Protein AF-A0A9W8U2V9-F1 (afdb_monomer_lite)

Radius of gyration: 32.31 Å; chains: 1; bounding box: 55×78×103 Å

Secondary structure (DSSP, 8-state):
---HHHHHHHHHHHHHHHH-GGG---HHHHHHHHHHHHHTTSS-HHHHHHHHHHHHHHHHHHHHIIIIIHHHHHHHHHHHHHHHHHTT-HHHHHHHHHHHHHHHHHHHHHHHHHHHHHHHHHHHT-S-HHHHHHHHHHHHHHHHTTS----TT-----------------------------------------------SSHHHHHHHHHTT--PPPHHHHHHHHHHS------------

pLDDT: mean 72.55, std 18.83, range [33.06, 97.88]

Foldseek 3Di:
DDDPVRVVVLVVLLVVCLPDPVQQAALVVLLVLCVVLVVVVLFDPVLSVLCSVLSNVVNVVVCCLVVPVLVVQLVVLCVVLVVVVVVVDPVSVVVSVVVNVVSNVVSVVVSSVVSSVSSVVSCVPGPCSVSSSCSNVVVVVCVVVVVDCPDPPPPDDDPPPDDDDDDDDDDDDDDDDDDDDDDDDDDDDDDDDDDDDDDPPDPVVVVVVVPVPPCPPDPVVVVVVVVVPDDDPPDDDDDDD

Structure (mmCIF, N/CA/C/O backbone):
data_AF-A0A9W8U2V9-F1
#
_entry.id   AF-A0A9W8U2V9-F1
#
loop_
_atom_site.group_PDB
_atom_site.id
_atom_site.type_symbol
_atom_site.label_atom_id
_atom_site.label_alt_id
_atom_site.label_comp_id
_atom_site.label_asym_id
_atom_site.label_entity_id
_atom_site.label_seq_id
_atom_site.pdbx_PDB_ins_code
_atom_site.Cartn_x
_atom_site.Cartn_y
_atom_site.Cartn_z
_atom_site.occupancy
_atom_site.B_iso_or_equiv
_atom_site.auth_seq_id
_atom_site.auth_comp_id
_atom_site.auth_asym_id
_atom_site.auth_atom_id
_atom_site.pdbx_PDB_model_num
ATOM 1 N N . MET A 1 1 ? -23.896 9.581 3.575 1.00 77.88 1 MET A N 1
ATOM 2 C CA . MET A 1 1 ? -23.223 10.542 2.668 1.00 77.88 1 MET A CA 1
ATOM 3 C C . MET A 1 1 ? -22.242 11.362 3.488 1.00 77.88 1 MET A C 1
ATOM 5 O O . MET A 1 1 ? -22.682 12.002 4.431 1.00 77.88 1 MET A O 1
ATOM 9 N N . LEU A 1 2 ? -20.948 11.329 3.156 1.00 85.88 2 LEU A N 1
ATOM 10 C CA . LEU A 1 2 ? -19.922 12.120 3.849 1.00 85.88 2 LEU A CA 1
ATOM 11 C C . LEU A 1 2 ? -20.089 13.612 3.543 1.00 85.88 2 LEU A C 1
ATOM 13 O O . LEU A 1 2 ? -20.334 13.994 2.385 1.00 85.88 2 LEU A O 1
ATOM 17 N N . SER A 1 3 ? -19.916 14.437 4.569 1.00 91.88 3 SER A N 1
ATOM 18 C CA . SER A 1 3 ? -19.869 15.892 4.441 1.00 91.88 3 SER A CA 1
ATOM 19 C C . SER A 1 3 ? -18.628 16.335 3.636 1.00 91.88 3 SER A C 1
ATOM 21 O O . SER A 1 3 ? -17.633 15.607 3.574 1.00 91.88 3 SER A O 1
ATOM 23 N N . PRO A 1 4 ? -18.636 17.518 2.989 1.00 93.75 4 PRO A N 1
ATOM 24 C CA . PRO A 1 4 ? -17.473 18.026 2.254 1.00 93.75 4 PRO A CA 1
ATOM 25 C C . PRO A 1 4 ? -16.137 18.009 3.031 1.00 93.75 4 PRO A C 1
ATOM 27 O O . PRO A 1 4 ? -15.141 17.559 2.458 1.00 93.75 4 PRO A O 1
ATOM 30 N N . PRO A 1 5 ? -16.062 18.429 4.315 1.00 92.75 5 PRO A N 1
ATOM 31 C CA . PRO A 1 5 ? -14.798 18.384 5.054 1.00 92.75 5 PRO A CA 1
ATOM 32 C C . PRO A 1 5 ? -14.313 16.952 5.304 1.00 92.75 5 PRO A C 1
ATOM 34 O O . PRO A 1 5 ? -13.111 16.695 5.254 1.00 92.75 5 PRO A O 1
ATOM 37 N N . GLU A 1 6 ? -15.227 16.008 5.519 1.00 88.38 6 GLU A N 1
ATOM 38 C CA . GLU A 1 6 ? -14.892 14.596 5.708 1.00 88.38 6 GLU A CA 1
ATOM 39 C C . GLU A 1 6 ? -14.321 13.965 4.439 1.00 88.38 6 GLU A C 1
ATOM 41 O O . GLU A 1 6 ? -13.346 13.220 4.515 1.00 88.38 6 GLU A O 1
ATOM 46 N N . ARG A 1 7 ? -14.861 14.310 3.263 1.00 90.00 7 ARG A N 1
ATOM 47 C CA . ARG A 1 7 ? -14.296 13.853 1.983 1.00 90.00 7 ARG A CA 1
ATOM 48 C C . ARG A 1 7 ? -12.878 14.368 1.785 1.00 90.00 7 ARG A C 1
ATOM 50 O O . ARG A 1 7 ? -12.011 13.602 1.384 1.00 90.00 7 ARG A O 1
ATOM 57 N N . ASN A 1 8 ? -12.616 15.632 2.114 1.00 92.69 8 ASN A N 1
ATOM 58 C CA . ASN A 1 8 ? -11.268 16.196 2.013 1.00 92.69 8 ASN A CA 1
ATOM 59 C C . ASN A 1 8 ? -10.277 15.481 2.944 1.00 92.69 8 ASN A C 1
ATOM 61 O O . ASN A 1 8 ? -9.143 15.215 2.547 1.00 92.69 8 ASN A O 1
ATOM 65 N N . GLN A 1 9 ? -10.703 15.127 4.161 1.00 90.31 9 GLN A N 1
ATOM 66 C CA . GLN A 1 9 ? -9.882 14.319 5.068 1.00 90.31 9 GLN A CA 1
ATOM 67 C C . GLN A 1 9 ? -9.633 12.918 4.510 1.00 90.31 9 GLN A C 1
ATOM 69 O O . GLN A 1 9 ? -8.500 12.447 4.545 1.00 90.31 9 GLN A O 1
ATOM 74 N N . LEU A 1 10 ? -10.661 12.277 3.955 1.00 88.19 10 LEU A N 1
ATOM 75 C CA . LEU A 1 10 ? -10.539 10.954 3.353 1.00 88.19 10 LEU A CA 1
ATOM 76 C C . LEU A 1 10 ? -9.591 10.960 2.146 1.00 88.19 10 LEU A C 1
ATOM 78 O O . LEU A 1 10 ? -8.728 10.096 2.053 1.00 88.19 10 LEU A O 1
ATOM 82 N N . HIS A 1 11 ? -9.678 11.963 1.269 1.00 89.31 11 HIS A N 1
ATOM 83 C CA . HIS A 1 11 ? -8.746 12.118 0.151 1.00 89.31 11 HIS A CA 1
ATOM 84 C C . HIS A 1 11 ? -7.308 12.311 0.624 1.00 89.31 11 HIS A C 1
ATOM 86 O O . HIS A 1 11 ? -6.393 11.715 0.059 1.00 89.31 11 HIS A O 1
ATOM 92 N N . LYS A 1 12 ? -7.103 13.103 1.681 1.00 89.94 12 LYS A N 1
ATOM 93 C CA . LYS A 1 12 ? -5.776 13.279 2.273 1.00 89.94 12 LYS A CA 1
ATOM 94 C C . LYS A 1 12 ? -5.231 11.958 2.826 1.00 89.94 12 LYS A C 1
ATOM 96 O O . LYS A 1 12 ? -4.098 11.605 2.519 1.00 89.94 12 LYS A O 1
ATOM 101 N N . LEU A 1 13 ? -6.052 11.212 3.567 1.00 87.31 13 LEU A N 1
ATOM 102 C CA . LEU A 1 13 ? -5.687 9.902 4.114 1.00 87.31 13 LEU A CA 1
ATOM 103 C C . LEU A 1 13 ? -5.416 8.872 3.009 1.00 87.31 13 LEU A C 1
ATOM 105 O O . LEU A 1 13 ? -4.453 8.119 3.110 1.00 87.31 13 LEU A O 1
ATOM 109 N N . SER A 1 14 ? -6.220 8.860 1.942 1.00 85.31 14 SER A N 1
ATOM 110 C CA . SER A 1 14 ? -6.032 7.980 0.780 1.00 85.31 14 SER A CA 1
ATOM 111 C C . SER A 1 14 ? -4.714 8.284 0.060 1.00 85.31 14 SER A C 1
ATOM 113 O O . SER A 1 14 ? -3.935 7.372 -0.233 1.00 85.31 14 SER A O 1
ATOM 115 N N . ALA A 1 15 ? -4.403 9.569 -0.147 1.00 86.75 15 ALA A N 1
ATOM 116 C CA . ALA A 1 15 ? -3.132 9.992 -0.724 1.00 86.75 15 ALA A CA 1
ATOM 117 C C . ALA A 1 15 ? -1.951 9.567 0.162 1.00 86.75 15 ALA A C 1
ATOM 119 O O . ALA A 1 15 ? -1.038 8.903 -0.321 1.00 86.75 15 ALA A O 1
ATOM 120 N N . GLU A 1 16 ? -1.992 9.869 1.462 1.00 84.88 16 GLU A N 1
ATOM 121 C CA . GLU A 1 16 ? -0.944 9.470 2.410 1.00 84.88 16 GLU A CA 1
ATOM 122 C C . GLU A 1 16 ? -0.755 7.946 2.450 1.00 84.88 16 GLU A C 1
ATOM 124 O O . GLU A 1 16 ? 0.381 7.473 2.434 1.00 84.88 16 GLU A O 1
ATOM 129 N N . MET A 1 17 ? -1.841 7.167 2.406 1.00 79.75 17 MET A N 1
ATOM 130 C CA . MET A 1 17 ? -1.769 5.704 2.354 1.00 79.75 17 MET A CA 1
ATOM 131 C C . MET A 1 17 ? -1.154 5.169 1.063 1.00 79.75 17 MET A C 1
ATOM 133 O O . MET A 1 17 ? -0.399 4.200 1.108 1.00 79.75 17 MET A O 1
ATOM 137 N N . THR A 1 18 ? -1.443 5.796 -0.077 1.00 80.00 18 THR A N 1
ATOM 138 C CA . THR A 1 18 ? -0.913 5.375 -1.383 1.00 80.00 18 THR A CA 1
ATOM 139 C C . THR A 1 18 ? 0.609 5.522 -1.452 1.00 80.00 18 THR A C 1
ATOM 141 O O . THR A 1 18 ? 1.279 4.718 -2.101 1.00 80.00 18 THR A O 1
ATOM 144 N N . PHE A 1 19 ? 1.168 6.527 -0.771 1.00 72.56 19 PHE A N 1
ATOM 145 C CA . PHE A 1 19 ? 2.601 6.828 -0.812 1.00 72.56 19 PHE A CA 1
ATOM 146 C C . PHE A 1 19 ? 3.414 6.222 0.330 1.00 72.56 19 PHE A C 1
ATOM 148 O O . PHE A 1 19 ? 4.636 6.358 0.312 1.00 72.56 19 PHE A O 1
ATOM 155 N N . HIS A 1 20 ? 2.792 5.552 1.307 1.00 75.00 20 HIS A N 1
ATOM 156 C CA . HIS A 1 20 ? 3.531 4.979 2.433 1.00 75.00 20 HIS A CA 1
ATOM 157 C C . HIS A 1 20 ? 3.845 3.492 2.192 1.00 75.00 20 HIS A C 1
ATOM 159 O O . HIS A 1 20 ? 3.003 2.630 2.459 1.00 75.00 20 HIS A O 1
ATOM 165 N N . PRO A 1 21 ? 5.063 3.137 1.731 1.00 62.22 21 PRO A N 1
ATOM 166 C CA . PRO A 1 21 ? 5.430 1.743 1.462 1.00 62.22 21 PRO A CA 1
ATOM 167 C C . PRO A 1 21 ? 5.394 0.870 2.725 1.00 62.22 21 PRO A C 1
ATOM 169 O O . PRO A 1 21 ? 5.308 -0.349 2.633 1.00 62.22 21 PRO A O 1
ATOM 172 N N . LEU A 1 22 ? 5.416 1.481 3.916 1.00 61.22 22 LEU A N 1
ATOM 173 C CA . LEU A 1 22 ? 5.356 0.785 5.203 1.00 61.22 22 LEU A CA 1
ATOM 174 C C . LEU A 1 22 ? 3.940 0.353 5.616 1.00 61.22 22 LEU A C 1
ATOM 176 O O . LEU A 1 22 ? 3.805 -0.362 6.613 1.00 61.22 22 LEU A O 1
ATOM 180 N N . LEU A 1 23 ? 2.904 0.794 4.894 1.00 64.31 23 LEU A N 1
ATOM 181 C CA . LEU A 1 23 ? 1.511 0.385 5.118 1.00 64.31 23 LEU A CA 1
ATOM 182 C C . LEU A 1 23 ? 1.132 -0.880 4.357 1.00 64.31 23 LEU A C 1
ATOM 184 O O . LEU A 1 23 ? 0.130 -1.514 4.676 1.00 64.31 23 LEU A O 1
ATOM 188 N N . ILE A 1 24 ? 1.953 -1.267 3.387 1.00 66.69 24 ILE A N 1
ATOM 189 C CA . ILE A 1 24 ? 1.785 -2.482 2.608 1.00 66.69 24 ILE A CA 1
ATOM 190 C C . ILE A 1 24 ? 2.365 -3.635 3.434 1.00 66.69 24 ILE A C 1
ATOM 192 O O . ILE A 1 24 ? 3.530 -4.009 3.296 1.00 66.69 24 ILE A O 1
ATOM 196 N N . LYS A 1 25 ? 1.566 -4.120 4.385 1.00 76.00 25 LYS A N 1
ATOM 197 C CA . LYS A 1 25 ? 1.920 -5.239 5.259 1.00 76.00 25 LYS A CA 1
ATOM 198 C C . LYS A 1 25 ? 0.990 -6.423 5.051 1.00 76.00 25 LYS A C 1
ATOM 200 O O . LYS A 1 25 ? -0.067 -6.313 4.433 1.00 76.00 25 LYS A O 1
ATOM 205 N N . ASP A 1 26 ? 1.407 -7.569 5.556 1.00 86.81 26 ASP A N 1
ATOM 206 C CA . ASP A 1 26 ? 0.569 -8.752 5.622 1.00 86.81 26 ASP A CA 1
ATOM 207 C C . ASP A 1 26 ? -0.726 -8.490 6.409 1.00 86.81 26 ASP A C 1
ATOM 209 O O . ASP A 1 26 ? -0.852 -7.550 7.201 1.00 86.81 26 ASP A O 1
ATOM 213 N N . GLU A 1 27 ? -1.716 -9.347 6.177 1.00 92.00 27 GLU A N 1
ATOM 214 C CA . GLU A 1 27 ? -3.014 -9.261 6.842 1.00 92.00 27 GLU A CA 1
ATOM 215 C C . GLU A 1 27 ? -2.873 -9.237 8.373 1.00 92.00 27 GLU A C 1
ATOM 217 O O . GLU A 1 27 ? -3.569 -8.473 9.044 1.00 92.00 27 GLU A O 1
ATOM 222 N N . ILE A 1 28 ? -1.937 -10.014 8.925 1.00 91.69 28 ILE A N 1
ATOM 223 C CA . ILE A 1 28 ? -1.698 -10.116 10.368 1.00 91.69 28 ILE A CA 1
ATOM 224 C C . ILE A 1 28 ? -1.222 -8.774 10.933 1.00 91.69 28 ILE A C 1
ATOM 226 O O . ILE A 1 28 ? -1.750 -8.311 11.949 1.00 91.69 28 ILE A O 1
ATOM 230 N N . ALA A 1 29 ? -0.290 -8.081 10.273 1.00 90.25 29 ALA A N 1
ATOM 231 C CA . ALA A 1 29 ? 0.129 -6.769 10.749 1.00 90.25 29 ALA A CA 1
ATOM 232 C C . ALA A 1 29 ? -0.976 -5.715 10.622 1.00 90.25 29 ALA A C 1
ATOM 234 O O . ALA A 1 29 ? -1.077 -4.854 11.498 1.00 90.25 29 ALA A O 1
ATOM 235 N N . ILE A 1 30 ? -1.819 -5.769 9.583 1.00 92.31 30 ILE A N 1
ATOM 236 C CA . ILE A 1 30 ? -2.981 -4.870 9.479 1.00 92.31 30 ILE A CA 1
ATOM 237 C C . ILE A 1 30 ? -3.968 -5.144 10.619 1.00 92.31 30 ILE A C 1
ATOM 239 O O . ILE A 1 30 ? -4.405 -4.208 11.291 1.00 92.31 30 ILE A O 1
ATOM 243 N N . ARG A 1 31 ? -4.248 -6.417 10.913 1.00 94.81 31 ARG A N 1
ATOM 244 C CA . ARG A 1 31 ? -5.063 -6.836 12.063 1.00 94.81 31 ARG A CA 1
ATOM 245 C C . ARG A 1 31 ? -4.501 -6.310 13.379 1.00 94.81 31 ARG A C 1
ATOM 247 O O . ARG A 1 31 ? -5.259 -5.766 14.179 1.00 94.81 31 ARG A O 1
ATOM 254 N N . LYS A 1 32 ? -3.183 -6.394 13.584 1.00 93.19 32 LYS A N 1
ATOM 255 C CA . LYS A 1 32 ? -2.502 -5.857 14.774 1.00 93.19 32 LYS A CA 1
ATOM 256 C C . LYS A 1 32 ? -2.614 -4.330 14.872 1.00 93.19 32 LYS A C 1
ATOM 258 O O . LYS A 1 32 ? -2.809 -3.794 15.960 1.00 93.19 32 LYS A O 1
ATOM 263 N N . ILE A 1 33 ? -2.527 -3.623 13.744 1.00 91.25 33 ILE A N 1
ATOM 264 C CA . ILE A 1 33 ? -2.678 -2.159 13.684 1.00 91.25 33 ILE A CA 1
ATOM 265 C C . ILE A 1 33 ? -4.107 -1.733 14.045 1.00 91.25 33 ILE A C 1
ATOM 267 O O . ILE A 1 33 ? -4.279 -0.749 14.765 1.00 91.25 33 ILE A O 1
ATOM 271 N N . LEU A 1 34 ? -5.114 -2.468 13.568 1.00 94.56 34 LEU A N 1
ATOM 272 C CA . LEU A 1 34 ? -6.527 -2.130 13.753 1.00 94.56 34 LEU A CA 1
ATOM 273 C C . LEU A 1 34 ? -7.122 -2.646 15.074 1.00 94.56 34 LEU A C 1
ATOM 275 O O . LEU A 1 34 ? -8.117 -2.094 15.534 1.00 94.56 34 LEU A O 1
ATOM 279 N N . ALA A 1 35 ? -6.520 -3.654 15.714 1.00 95.75 35 ALA A N 1
ATOM 280 C CA . ALA A 1 35 ? -7.049 -4.266 16.937 1.00 95.75 35 ALA A CA 1
ATOM 281 C C . ALA A 1 35 ? -7.357 -3.266 18.077 1.00 95.75 35 ALA A C 1
ATOM 283 O O . ALA A 1 35 ? -8.435 -3.365 18.661 1.00 95.75 35 ALA A O 1
ATOM 284 N N . PRO A 1 36 ? -6.517 -2.251 18.375 1.00 95.31 36 PRO A N 1
ATOM 285 C CA . PRO A 1 36 ? -6.848 -1.256 19.398 1.00 95.31 36 PRO A CA 1
ATOM 286 C C . PRO A 1 36 ? -8.068 -0.403 19.035 1.00 95.31 36 PRO A C 1
ATOM 288 O O . PRO A 1 36 ? -8.840 -0.019 19.907 1.00 95.31 36 PRO A O 1
ATOM 291 N N . ALA A 1 37 ? -8.248 -0.102 17.747 1.00 95.44 37 ALA A N 1
ATOM 292 C CA . ALA A 1 37 ? -9.386 0.673 17.268 1.00 95.44 37 ALA A CA 1
ATOM 293 C C . ALA A 1 37 ? -10.687 -0.134 17.354 1.00 95.44 37 ALA A C 1
ATOM 295 O O . ALA A 1 37 ? -11.736 0.441 17.658 1.00 95.44 37 ALA A O 1
ATOM 296 N N . LEU A 1 38 ? -10.600 -1.449 17.128 1.00 96.88 38 LEU A N 1
ATOM 297 C CA . LEU A 1 38 ? -11.706 -2.377 17.332 1.00 96.88 38 LEU A CA 1
ATOM 298 C C . LEU A 1 38 ? -12.077 -2.466 18.816 1.00 96.88 38 LEU A C 1
ATOM 300 O O . LEU A 1 38 ? -13.232 -2.259 19.169 1.00 96.88 38 LEU A O 1
ATOM 304 N N . ALA A 1 39 ? -11.087 -2.666 19.692 1.00 96.69 39 ALA A N 1
ATOM 305 C CA . ALA A 1 39 ? -11.290 -2.716 21.141 1.00 96.69 39 ALA A CA 1
ATOM 306 C C . ALA A 1 39 ? -11.875 -1.407 21.707 1.00 96.69 39 ALA A C 1
ATOM 308 O O . ALA A 1 39 ? -12.661 -1.431 22.648 1.00 96.69 39 ALA A O 1
ATOM 309 N N . ALA A 1 40 ? -11.531 -0.262 21.110 1.00 96.31 40 ALA A N 1
ATOM 310 C CA . ALA A 1 40 ? -12.097 1.040 21.459 1.00 96.31 40 ALA A CA 1
ATOM 311 C C . ALA A 1 40 ? -13.523 1.272 20.914 1.00 96.31 40 ALA A C 1
ATOM 313 O O . ALA A 1 40 ? -14.090 2.337 21.150 1.00 96.31 40 ALA A O 1
ATOM 314 N N . GLY A 1 41 ? -14.084 0.338 20.136 1.00 96.56 41 GLY A N 1
ATOM 315 C CA . GLY A 1 41 ? -15.389 0.489 19.482 1.00 96.56 41 GLY A CA 1
ATOM 316 C C . GLY A 1 41 ? -15.416 1.564 18.390 1.00 96.56 41 GLY A C 1
ATOM 317 O O . GLY A 1 41 ? -16.483 2.026 17.994 1.00 96.56 41 GLY A O 1
ATOM 318 N N . SER A 1 42 ? -14.247 2.001 17.908 1.00 96.06 42 SER A N 1
ATOM 319 C CA . SER A 1 42 ? -14.142 3.060 16.893 1.00 96.06 42 SER A CA 1
ATOM 320 C C . SER A 1 42 ? -14.340 2.553 15.461 1.00 96.06 42 SER A C 1
ATOM 322 O O . SER A 1 42 ? -14.626 3.346 14.561 1.00 96.06 42 SER A O 1
ATOM 324 N N . ILE A 1 43 ? -14.205 1.241 15.250 1.00 97.19 43 ILE A N 1
ATOM 325 C CA . ILE A 1 43 ? -14.455 0.541 13.985 1.00 97.19 43 ILE A CA 1
ATOM 326 C C . ILE A 1 43 ? -15.334 -0.684 14.251 1.00 97.19 43 ILE A C 1
ATOM 328 O O . ILE A 1 43 ? -15.289 -1.244 15.344 1.00 97.19 43 ILE A O 1
ATOM 332 N N . SER A 1 44 ? -16.128 -1.090 13.261 1.00 97.62 44 SER A N 1
ATOM 333 C CA . SER A 1 44 ? -16.946 -2.304 13.349 1.00 97.62 44 SER A CA 1
ATOM 334 C C . SER A 1 44 ? -16.111 -3.567 13.085 1.00 97.62 44 SER A C 1
ATOM 336 O O . SER A 1 44 ? -15.100 -3.506 12.382 1.00 97.62 44 SER A O 1
ATOM 338 N N . ASP A 1 45 ? -16.552 -4.730 13.581 1.00 97.88 45 ASP A N 1
ATOM 339 C CA . ASP A 1 45 ? -15.926 -6.030 13.265 1.00 97.88 45 ASP A CA 1
ATOM 340 C C . ASP A 1 45 ? -15.893 -6.303 11.752 1.00 97.88 45 ASP A C 1
ATOM 342 O O . ASP A 1 45 ? -14.916 -6.835 11.216 1.00 97.88 45 ASP A O 1
ATOM 346 N N . LYS A 1 46 ? -16.952 -5.891 11.042 1.00 97.25 46 LYS A N 1
ATOM 347 C CA . LYS A 1 46 ? -17.051 -5.993 9.582 1.00 97.25 46 LYS A CA 1
ATOM 348 C C . LYS A 1 46 ? -15.968 -5.158 8.900 1.00 97.25 46 LYS A C 1
ATOM 350 O O . LYS A 1 46 ? -15.250 -5.684 8.051 1.00 97.25 46 LYS A O 1
ATOM 355 N N . ASP A 1 47 ? -15.824 -3.891 9.287 1.00 97.19 47 ASP A N 1
ATOM 356 C CA . ASP A 1 47 ? -14.803 -2.992 8.739 1.00 97.19 47 ASP A CA 1
ATOM 357 C C . ASP A 1 47 ? -13.395 -3.494 9.055 1.00 97.19 47 ASP A C 1
ATOM 359 O O . ASP A 1 47 ? -12.513 -3.448 8.197 1.00 97.19 47 ASP A O 1
ATOM 363 N N . TYR A 1 48 ? -13.188 -4.024 10.261 1.00 96.69 48 TYR A N 1
ATOM 364 C CA . TYR A 1 48 ? -11.934 -4.639 10.680 1.00 96.69 48 TYR A CA 1
ATOM 365 C C . TYR A 1 48 ? -11.550 -5.818 9.777 1.00 96.69 48 TYR A C 1
ATOM 367 O O . TYR A 1 48 ? -10.463 -5.817 9.191 1.00 96.69 48 TYR A O 1
ATOM 375 N N . ALA A 1 49 ? -12.446 -6.797 9.612 1.00 96.38 49 ALA A N 1
ATOM 376 C CA . ALA A 1 49 ? -12.197 -7.980 8.792 1.00 96.38 49 ALA A CA 1
ATOM 377 C C . ALA A 1 49 ? -12.036 -7.629 7.304 1.00 96.38 49 ALA A C 1
ATOM 379 O O . ALA A 1 49 ? -11.119 -8.124 6.644 1.00 96.38 49 ALA A O 1
ATOM 380 N N . PHE A 1 50 ? -12.888 -6.742 6.782 1.00 95.75 50 PHE A N 1
ATOM 381 C CA . PHE A 1 50 ? -12.837 -6.302 5.389 1.00 95.75 50 PHE A CA 1
ATOM 382 C C . PHE A 1 50 ? -11.539 -5.551 5.079 1.00 95.75 50 PHE A C 1
ATOM 384 O O . PHE A 1 50 ? -10.859 -5.871 4.099 1.00 95.75 50 PHE A O 1
ATOM 391 N N . THR A 1 51 ? -11.158 -4.596 5.934 1.00 94.69 51 THR A N 1
ATOM 392 C CA . THR A 1 51 ? -9.915 -3.828 5.780 1.00 94.69 51 THR A CA 1
ATOM 393 C C . THR A 1 51 ? -8.707 -4.751 5.858 1.00 94.69 51 THR A C 1
ATOM 395 O O . THR A 1 51 ? -7.848 -4.687 4.982 1.00 94.69 51 THR A O 1
ATOM 398 N N . ALA A 1 52 ? -8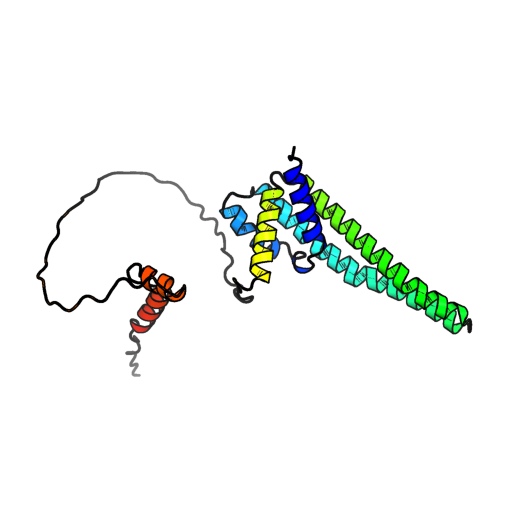.645 -5.637 6.857 1.00 94.25 52 ALA A N 1
ATOM 399 C CA . ALA A 1 52 ? -7.540 -6.576 7.026 1.00 94.25 52 ALA A CA 1
ATOM 400 C C . ALA A 1 52 ? -7.324 -7.447 5.782 1.00 94.25 52 ALA A C 1
ATOM 402 O O . ALA A 1 52 ? -6.221 -7.469 5.232 1.00 94.25 52 ALA A O 1
ATOM 403 N N . ALA A 1 53 ? -8.384 -8.094 5.293 1.00 93.06 53 ALA A N 1
ATOM 404 C CA . ALA A 1 53 ? -8.304 -8.963 4.124 1.00 93.06 53 ALA A CA 1
ATOM 405 C C . ALA A 1 53 ? -7.907 -8.187 2.856 1.00 93.06 53 ALA A C 1
ATOM 407 O O . ALA A 1 53 ? -7.071 -8.634 2.064 1.00 93.06 53 ALA A O 1
ATOM 408 N N . ARG A 1 54 ? -8.487 -6.998 2.638 1.00 92.62 54 ARG A N 1
ATOM 409 C CA . ARG A 1 54 ? -8.248 -6.230 1.410 1.00 92.62 54 ARG A CA 1
ATOM 410 C C . ARG A 1 54 ? -6.899 -5.526 1.401 1.00 92.62 54 ARG A C 1
ATOM 412 O O . ARG A 1 54 ? -6.191 -5.657 0.402 1.00 92.62 54 ARG A O 1
ATOM 419 N N . LEU A 1 55 ? -6.511 -4.843 2.477 1.00 90.06 55 LEU A N 1
ATOM 420 C CA . LEU A 1 55 ? -5.191 -4.208 2.564 1.00 90.06 55 LEU A CA 1
ATOM 421 C C . LEU A 1 55 ? -4.078 -5.253 2.620 1.00 90.06 55 LEU A C 1
ATOM 423 O O . LEU A 1 55 ? -3.073 -5.076 1.941 1.00 90.06 55 LEU A O 1
ATOM 427 N N . GLY A 1 56 ? -4.276 -6.368 3.332 1.00 87.50 56 GLY A N 1
ATOM 428 C CA . GLY A 1 56 ? -3.311 -7.470 3.351 1.00 87.50 56 GLY A CA 1
ATOM 429 C C . GLY A 1 56 ? -3.025 -8.015 1.947 1.00 87.50 56 GLY A C 1
ATOM 430 O O . GLY A 1 56 ? -1.876 -8.281 1.593 1.00 87.50 56 GLY A O 1
ATOM 431 N N . SER A 1 57 ? -4.050 -8.081 1.087 1.00 88.19 57 SER A N 1
ATOM 432 C CA . SER A 1 57 ? -3.889 -8.510 -0.310 1.00 88.19 57 SER A CA 1
ATOM 433 C C . SER A 1 57 ? -3.087 -7.533 -1.185 1.00 88.19 57 SER A C 1
ATOM 435 O O . SER A 1 57 ? -2.520 -7.945 -2.202 1.00 88.19 57 SER A O 1
ATOM 437 N N . LEU A 1 58 ? -3.002 -6.247 -0.808 1.00 86.06 58 LEU A N 1
ATOM 438 C CA . LEU A 1 58 ? -2.227 -5.250 -1.557 1.00 86.06 58 LEU A CA 1
ATOM 439 C C . LEU A 1 58 ? -0.728 -5.534 -1.497 1.00 86.06 58 LEU A C 1
ATOM 441 O O . LEU A 1 58 ? -0.013 -5.179 -2.431 1.00 86.06 58 LEU A O 1
ATOM 445 N N . THR A 1 59 ? -0.264 -6.229 -0.461 1.00 81.81 59 THR A N 1
ATOM 446 C CA . THR A 1 59 ? 1.146 -6.600 -0.293 1.00 81.81 59 THR A CA 1
ATOM 447 C C . THR A 1 59 ? 1.617 -7.554 -1.366 1.00 81.81 59 THR A C 1
ATOM 449 O O . THR A 1 59 ? 2.630 -7.294 -2.014 1.00 81.81 59 THR A O 1
ATOM 452 N N . ASN A 1 60 ? 0.812 -8.568 -1.674 1.00 80.31 60 ASN A N 1
ATOM 453 C CA . ASN A 1 60 ? 1.095 -9.462 -2.791 1.00 80.31 60 ASN A CA 1
ATOM 454 C C . ASN A 1 60 ? 1.056 -8.719 -4.131 1.00 80.31 60 ASN A C 1
ATOM 456 O O . ASN A 1 60 ? 1.888 -8.975 -4.997 1.00 80.31 60 ASN A O 1
ATOM 460 N N . PHE A 1 61 ? 0.136 -7.764 -4.305 1.00 80.50 61 PHE A N 1
ATOM 461 C CA . PHE A 1 61 ? 0.053 -6.976 -5.536 1.00 80.50 61 PHE A CA 1
ATOM 462 C C . PHE A 1 61 ? 1.270 -6.061 -5.724 1.00 80.50 61 PHE A C 1
ATOM 464 O O . PHE A 1 61 ? 1.839 -6.014 -6.815 1.00 80.50 61 PHE A O 1
ATOM 471 N N . TYR A 1 62 ? 1.684 -5.349 -4.677 1.00 79.00 62 TYR A N 1
ATOM 472 C CA . TYR A 1 62 ? 2.850 -4.471 -4.719 1.00 79.00 62 TYR A CA 1
ATOM 473 C C . TYR A 1 62 ? 4.127 -5.272 -4.959 1.00 79.00 62 TYR A C 1
ATOM 475 O O . TYR A 1 62 ? 4.890 -4.949 -5.868 1.00 79.00 62 TYR A O 1
ATOM 483 N N . TYR A 1 63 ? 4.310 -6.361 -4.206 1.00 79.25 63 TYR A N 1
ATOM 484 C CA . TYR A 1 63 ? 5.447 -7.257 -4.371 1.00 79.25 63 TYR A CA 1
ATOM 485 C C . TYR A 1 63 ? 5.508 -7.809 -5.796 1.00 79.25 63 TYR A C 1
ATOM 487 O O . TYR A 1 63 ? 6.545 -7.720 -6.448 1.00 79.25 63 TYR A O 1
ATOM 495 N N . PHE A 1 64 ? 4.381 -8.290 -6.328 1.00 75.31 64 PHE A N 1
ATOM 496 C CA . PHE A 1 64 ? 4.326 -8.831 -7.681 1.00 75.31 64 PHE A CA 1
ATOM 497 C C . PHE A 1 64 ? 4.677 -7.788 -8.752 1.00 75.31 64 PHE A C 1
ATOM 499 O O . PHE A 1 64 ? 5.494 -8.052 -9.635 1.00 75.31 64 PHE A O 1
ATOM 506 N N . ASN A 1 65 ? 4.112 -6.581 -8.673 1.00 75.75 65 ASN A N 1
ATOM 507 C CA . ASN A 1 65 ? 4.394 -5.545 -9.669 1.00 75.75 65 ASN A CA 1
ATOM 508 C C . ASN A 1 65 ? 5.839 -5.036 -9.578 1.00 75.75 65 ASN A C 1
ATOM 510 O O . ASN A 1 65 ? 6.482 -4.828 -10.607 1.00 75.75 65 ASN A O 1
ATOM 514 N N . TYR A 1 66 ? 6.372 -4.880 -8.366 1.00 74.56 66 TYR A N 1
ATOM 515 C CA . TYR A 1 66 ? 7.714 -4.339 -8.177 1.00 74.56 66 TYR A CA 1
ATOM 516 C C . TYR A 1 66 ? 8.816 -5.367 -8.465 1.00 74.56 66 TYR A C 1
ATOM 518 O O . TYR A 1 66 ? 9.813 -5.024 -9.093 1.00 74.56 66 TYR A O 1
ATOM 526 N N . HIS A 1 67 ? 8.641 -6.628 -8.056 1.00 75.19 67 HIS A N 1
ATOM 527 C CA . HIS A 1 67 ? 9.664 -7.668 -8.221 1.00 75.19 67 HIS A CA 1
ATOM 528 C C . HIS A 1 67 ? 9.547 -8.468 -9.517 1.00 75.19 67 HIS A C 1
ATOM 530 O O . HIS A 1 67 ? 10.560 -8.972 -9.995 1.00 75.19 67 HIS A O 1
ATOM 536 N N . HIS A 1 68 ? 8.355 -8.588 -10.107 1.00 75.88 68 HIS A N 1
ATOM 537 C CA . HIS A 1 68 ? 8.181 -9.371 -11.332 1.00 75.88 68 HIS A CA 1
ATOM 538 C C . HIS A 1 68 ? 7.897 -8.490 -12.546 1.00 75.88 68 HIS A C 1
ATOM 540 O O . HIS A 1 68 ? 8.608 -8.602 -13.543 1.00 75.88 68 HIS A O 1
ATOM 546 N N . ALA A 1 69 ? 6.920 -7.582 -12.477 1.00 75.56 69 ALA A N 1
ATOM 547 C CA . ALA A 1 69 ? 6.540 -6.795 -13.654 1.00 75.56 69 ALA A CA 1
ATOM 548 C C . ALA A 1 69 ? 7.607 -5.756 -14.044 1.00 75.56 69 ALA A C 1
ATOM 550 O O . ALA A 1 69 ? 8.002 -5.688 -15.208 1.00 75.56 69 ALA A O 1
ATOM 551 N N . GLY A 1 70 ? 8.126 -4.987 -13.081 1.00 75.00 70 GLY A N 1
ATOM 552 C CA . GLY A 1 70 ? 9.160 -3.975 -13.332 1.00 75.00 70 GLY A CA 1
ATOM 553 C C . GLY A 1 70 ? 10.446 -4.555 -13.945 1.00 75.00 70 GLY A C 1
ATOM 554 O O . GLY A 1 70 ? 10.869 -4.097 -15.015 1.00 75.00 70 GLY A O 1
ATOM 555 N N . PRO A 1 71 ? 11.056 -5.588 -13.332 1.00 77.81 71 PRO A N 1
ATOM 556 C CA . PRO A 1 71 ? 12.234 -6.249 -13.882 1.00 77.81 71 PRO A CA 1
ATOM 557 C C . PRO A 1 71 ? 11.971 -6.935 -15.221 1.00 77.81 71 PRO A C 1
ATOM 559 O O . PRO A 1 71 ? 12.830 -6.863 -16.093 1.00 77.81 71 PRO A O 1
ATOM 562 N N . ALA A 1 72 ? 10.792 -7.532 -15.434 1.00 79.19 72 ALA A N 1
ATOM 563 C CA . ALA A 1 72 ? 10.447 -8.132 -16.723 1.00 79.19 72 ALA A CA 1
ATOM 564 C C . ALA A 1 72 ? 10.382 -7.084 -17.845 1.00 79.19 72 ALA A C 1
ATOM 566 O O . ALA A 1 72 ? 10.985 -7.274 -18.899 1.00 79.19 72 ALA A O 1
ATOM 567 N N . ILE A 1 73 ? 9.723 -5.945 -17.611 1.00 74.88 73 ILE A N 1
ATOM 568 C CA . ILE A 1 73 ? 9.658 -4.842 -18.584 1.00 74.88 73 ILE A CA 1
ATOM 569 C C . ILE A 1 73 ? 11.059 -4.279 -18.844 1.00 74.88 73 ILE A C 1
ATOM 571 O O . ILE A 1 73 ? 11.444 -4.064 -19.993 1.00 74.88 73 ILE A O 1
ATOM 575 N N . THR A 1 74 ? 11.853 -4.103 -17.786 1.00 73.56 74 THR A N 1
ATOM 576 C CA . THR A 1 74 ? 13.248 -3.654 -17.889 1.00 73.56 74 THR A CA 1
ATOM 577 C C . THR A 1 74 ? 14.085 -4.620 -18.724 1.00 73.56 74 THR A C 1
ATOM 579 O O . THR A 1 74 ? 14.804 -4.188 -19.623 1.00 73.56 74 THR A O 1
ATOM 582 N N . ALA A 1 75 ? 13.954 -5.925 -18.482 1.00 79.25 75 ALA A N 1
ATOM 583 C CA . ALA A 1 75 ? 14.657 -6.958 -19.229 1.00 79.25 75 ALA A CA 1
ATOM 584 C C . ALA A 1 75 ? 14.267 -6.947 -20.710 1.00 79.25 75 ALA A C 1
ATOM 586 O O . ALA A 1 75 ? 15.153 -6.993 -21.555 1.00 79.25 75 ALA A O 1
ATOM 587 N N . VAL A 1 76 ? 12.979 -6.803 -21.043 1.00 81.56 76 VAL A N 1
ATOM 588 C CA . VAL A 1 76 ? 12.520 -6.699 -22.440 1.00 81.56 76 VAL A CA 1
ATOM 589 C C . VAL A 1 76 ? 13.141 -5.484 -23.133 1.00 81.56 76 VAL A C 1
ATOM 591 O O . VAL A 1 76 ? 13.692 -5.626 -24.223 1.00 81.56 76 VAL A O 1
ATOM 594 N N . VAL A 1 77 ? 13.137 -4.311 -22.490 1.00 77.06 77 VAL A N 1
ATOM 595 C CA . VAL A 1 77 ? 13.755 -3.095 -23.050 1.00 77.06 77 VAL A CA 1
ATOM 596 C C . VAL A 1 77 ? 15.265 -3.280 -23.236 1.00 77.06 77 VAL A C 1
ATOM 598 O O . VAL A 1 77 ? 15.808 -2.913 -24.280 1.00 77.06 77 VAL A O 1
ATOM 601 N N . ILE A 1 78 ? 15.958 -3.884 -22.268 1.00 77.69 78 ILE A N 1
ATOM 602 C CA . ILE A 1 78 ? 17.399 -4.161 -22.364 1.00 77.69 78 ILE A CA 1
ATOM 603 C C . ILE A 1 78 ? 17.687 -5.178 -23.475 1.00 77.69 78 ILE A C 1
ATOM 605 O O . ILE A 1 78 ? 18.594 -4.957 -24.274 1.00 77.69 78 ILE A O 1
ATOM 609 N N . CYS A 1 79 ? 16.924 -6.266 -23.583 1.00 79.56 79 CYS A N 1
ATOM 610 C CA . CYS A 1 79 ? 17.094 -7.286 -24.620 1.00 79.56 79 CYS A CA 1
ATOM 611 C C . CYS A 1 79 ? 16.842 -6.724 -26.027 1.00 79.56 79 CYS A C 1
ATOM 613 O O . CYS A 1 79 ? 17.646 -6.943 -26.934 1.00 79.56 79 CYS A O 1
ATOM 615 N N . GLU A 1 80 ? 15.781 -5.939 -26.212 1.00 77.19 80 GLU A N 1
ATOM 616 C CA . GLU A 1 80 ? 15.486 -5.279 -27.488 1.00 77.19 80 GLU A CA 1
ATOM 617 C C . GLU A 1 80 ? 16.609 -4.314 -27.891 1.00 77.19 80 GLU A C 1
ATOM 619 O O . GLU A 1 80 ? 17.143 -4.386 -29.004 1.00 77.19 80 GLU A O 1
ATOM 624 N N . THR A 1 81 ? 17.026 -3.445 -26.966 1.00 72.56 81 THR A N 1
ATOM 625 C CA . THR A 1 81 ? 18.050 -2.420 -27.222 1.00 72.56 81 THR A CA 1
ATOM 626 C C . THR A 1 81 ? 19.444 -3.013 -27.424 1.00 72.56 81 THR A C 1
ATOM 628 O O . THR A 1 81 ? 20.175 -2.561 -28.308 1.00 72.56 81 THR A O 1
ATOM 631 N N . SER A 1 82 ? 19.803 -4.060 -26.678 1.00 70.75 82 SER A N 1
ATOM 632 C CA . SER A 1 82 ? 21.074 -4.777 -26.842 1.00 70.75 82 SER A CA 1
ATOM 633 C C . SER A 1 82 ? 21.136 -5.551 -28.161 1.00 70.75 82 SER A C 1
ATOM 635 O O . SER A 1 82 ? 22.157 -5.472 -28.850 1.00 70.75 82 SER A O 1
ATOM 637 N N . SER A 1 83 ? 20.039 -6.191 -28.593 1.00 73.56 83 SER A N 1
ATOM 638 C CA . SER A 1 83 ? 19.989 -6.844 -29.912 1.00 73.56 83 SER A CA 1
ATOM 639 C C . SER A 1 83 ? 20.170 -5.836 -31.058 1.00 73.56 83 SER A C 1
ATOM 641 O O . SER A 1 83 ? 20.826 -6.128 -32.062 1.00 73.56 83 SER A O 1
ATOM 643 N N . LEU A 1 84 ? 19.652 -4.613 -30.896 1.00 66.38 84 LEU A N 1
ATOM 644 C CA . LEU A 1 84 ? 19.802 -3.533 -31.870 1.00 66.38 84 LEU A CA 1
ATOM 645 C C . LEU A 1 84 ? 21.208 -2.913 -31.849 1.00 66.38 84 LEU A C 1
ATOM 647 O O . LEU A 1 84 ? 21.728 -2.550 -32.908 1.00 66.38 84 LEU A O 1
ATOM 651 N N . ALA A 1 85 ? 21.846 -2.825 -30.679 1.00 66.38 85 ALA A N 1
ATOM 652 C CA . ALA A 1 85 ? 23.223 -2.353 -30.538 1.00 66.38 85 ALA A CA 1
ATOM 653 C C . ALA A 1 85 ? 24.224 -3.310 -31.209 1.00 66.38 85 ALA A C 1
ATOM 655 O O . ALA A 1 85 ? 25.139 -2.862 -31.904 1.00 66.38 85 ALA A O 1
ATOM 656 N N . TRP A 1 86 ? 24.001 -4.625 -31.098 1.00 74.88 86 TRP A N 1
ATOM 657 C CA . TRP A 1 86 ? 24.819 -5.646 -31.769 1.00 74.88 86 TRP A CA 1
ATOM 658 C C . TRP A 1 86 ? 24.754 -5.554 -33.300 1.00 74.88 86 TRP A C 1
ATOM 660 O O . TRP A 1 86 ? 25.712 -5.903 -33.987 1.00 74.88 86 TRP A O 1
ATOM 670 N N . ARG A 1 87 ? 23.680 -4.980 -33.860 1.00 77.69 87 ARG A N 1
ATOM 671 C CA . ARG A 1 87 ? 23.549 -4.709 -35.303 1.00 77.69 87 ARG A CA 1
ATOM 672 C C . ARG A 1 87 ? 24.307 -3.453 -35.778 1.00 77.69 87 ARG A C 1
ATOM 674 O O . ARG A 1 87 ? 24.027 -2.961 -36.869 1.00 77.69 87 ARG A O 1
ATOM 681 N N . LYS A 1 88 ? 25.261 -2.930 -34.991 1.00 76.12 88 LYS A N 1
ATOM 682 C CA . LYS A 1 88 ? 26.111 -1.759 -35.309 1.00 76.12 88 LYS A CA 1
ATOM 683 C C . LYS A 1 88 ? 25.325 -0.492 -35.686 1.00 76.12 88 LYS A C 1
ATOM 685 O O . LYS A 1 88 ? 25.775 0.303 -36.509 1.00 76.12 88 LYS A O 1
ATOM 690 N N . ARG A 1 89 ? 24.146 -0.278 -35.094 1.00 75.31 89 ARG A N 1
ATOM 691 C CA . ARG A 1 89 ? 23.361 0.954 -35.283 1.00 75.31 89 ARG A CA 1
ATOM 692 C C . ARG A 1 89 ? 23.483 1.846 -34.042 1.00 75.31 89 ARG A C 1
ATOM 694 O O . ARG A 1 89 ? 22.711 1.658 -33.104 1.00 75.31 89 ARG A O 1
ATOM 701 N N . PRO A 1 90 ? 24.399 2.834 -34.012 1.00 71.50 90 PRO A N 1
ATOM 702 C CA . PRO A 1 90 ? 24.609 3.690 -32.836 1.00 71.50 90 PRO A CA 1
ATOM 703 C C . PRO A 1 90 ? 23.356 4.486 -32.430 1.00 71.50 90 PRO A C 1
ATOM 705 O O . PRO A 1 90 ? 23.180 4.820 -31.261 1.00 71.50 90 PRO A O 1
ATOM 708 N N . SER A 1 91 ? 22.423 4.712 -33.361 1.00 76.19 91 SER A N 1
ATOM 709 C CA . SER A 1 91 ? 21.124 5.334 -33.078 1.00 76.19 91 SER A CA 1
ATOM 710 C C . SER A 1 91 ? 20.214 4.503 -32.163 1.00 76.19 91 SER A C 1
ATOM 712 O O . SER A 1 91 ? 19.331 5.064 -31.516 1.00 76.19 91 SER A O 1
ATOM 714 N N . ALA A 1 92 ? 20.415 3.185 -32.070 1.00 70.31 92 ALA A N 1
ATOM 715 C CA . ALA A 1 92 ? 19.619 2.320 -31.203 1.00 70.31 92 ALA A CA 1
ATOM 716 C C . ALA A 1 92 ? 19.968 2.481 -29.717 1.00 70.31 92 ALA A C 1
ATOM 718 O O . ALA A 1 92 ? 19.073 2.438 -28.876 1.00 70.31 92 ALA A O 1
ATOM 719 N N . PHE A 1 93 ? 21.242 2.729 -29.399 1.00 71.00 93 PHE A N 1
ATOM 720 C CA . PHE A 1 93 ? 21.687 2.960 -28.023 1.00 71.00 93 PHE A CA 1
ATOM 721 C C . PHE A 1 93 ? 21.066 4.236 -27.442 1.00 71.00 93 PHE A C 1
ATOM 723 O O . PHE A 1 93 ? 20.495 4.214 -26.354 1.00 71.00 93 PHE A O 1
ATOM 730 N N . VAL A 1 94 ? 21.087 5.327 -28.218 1.00 76.88 94 VAL A N 1
ATOM 731 C CA . VAL A 1 94 ? 20.470 6.604 -27.831 1.00 76.88 94 VAL A CA 1
ATOM 732 C C . VAL A 1 94 ? 18.970 6.422 -27.577 1.00 76.88 94 VAL A C 1
ATOM 734 O O . VAL A 1 94 ? 18.458 6.878 -26.561 1.00 76.88 94 VAL A O 1
ATOM 737 N N . ARG A 1 95 ? 18.263 5.686 -28.446 1.00 74.69 95 ARG A N 1
ATOM 738 C CA . ARG A 1 95 ? 16.835 5.383 -28.248 1.00 74.69 95 ARG A CA 1
ATOM 739 C C . ARG A 1 95 ? 16.580 4.574 -26.978 1.00 74.69 95 ARG A C 1
ATOM 741 O O . ARG A 1 95 ? 15.651 4.902 -26.250 1.00 74.69 95 ARG A O 1
ATOM 748 N N . GLY A 1 96 ? 17.400 3.563 -26.690 1.00 73.81 96 GLY A N 1
ATOM 749 C CA . GLY A 1 96 ? 17.271 2.765 -25.470 1.00 73.81 96 GLY A CA 1
ATOM 750 C C . GLY A 1 96 ? 17.417 3.595 -24.196 1.00 73.81 96 GLY A C 1
ATOM 751 O O . GLY A 1 96 ? 16.589 3.481 -23.294 1.00 73.81 96 GLY A O 1
ATOM 752 N N . PHE A 1 97 ? 18.407 4.491 -24.161 1.00 79.25 97 PHE A N 1
ATOM 753 C CA . PHE A 1 97 ? 18.656 5.365 -23.013 1.00 79.25 97 PHE A CA 1
ATOM 754 C C . PHE A 1 97 ? 17.477 6.300 -22.705 1.00 79.25 97 PHE A C 1
ATOM 756 O O . PHE A 1 97 ? 17.169 6.527 -21.540 1.00 79.25 97 PHE A O 1
ATOM 763 N N . PHE A 1 98 ? 16.783 6.809 -23.730 1.00 81.25 98 PHE A N 1
ATOM 764 C CA . PHE A 1 98 ? 15.615 7.677 -23.532 1.00 81.25 98 PHE A CA 1
ATOM 765 C C . PHE A 1 98 ? 14.307 6.910 -23.303 1.00 81.25 98 PHE A C 1
ATOM 767 O O . PHE A 1 98 ? 13.467 7.364 -22.531 1.00 81.25 98 PHE A O 1
ATOM 774 N N . LEU A 1 99 ? 14.113 5.750 -23.938 1.00 79.69 99 LEU A N 1
ATOM 775 C CA . LEU A 1 99 ? 12.869 4.984 -23.808 1.00 79.69 99 LEU A CA 1
ATOM 776 C C . LEU A 1 99 ? 12.770 4.245 -22.471 1.00 79.69 99 LEU A C 1
ATOM 778 O O . LEU A 1 99 ? 11.669 4.106 -21.943 1.00 79.69 99 LEU A O 1
ATOM 782 N N . PHE A 1 100 ? 13.898 3.818 -21.898 1.00 79.25 100 PHE A N 1
ATOM 783 C CA . PHE A 1 100 ? 13.922 3.144 -20.601 1.00 79.25 100 PHE A CA 1
ATOM 784 C C . PHE A 1 100 ? 13.279 3.961 -19.460 1.00 79.25 100 PHE A C 1
ATOM 786 O O . PHE A 1 100 ? 12.315 3.469 -18.870 1.00 79.25 100 PHE A O 1
ATOM 793 N N . PRO A 1 101 ? 13.725 5.197 -19.144 1.00 82.75 101 PRO A N 1
ATOM 794 C CA . PRO A 1 101 ? 13.142 5.969 -18.048 1.00 82.75 101 PRO A CA 1
ATOM 795 C C . PRO A 1 101 ? 11.667 6.300 -18.297 1.00 82.75 101 PRO A C 1
ATOM 797 O O . PRO A 1 101 ? 10.889 6.329 -17.348 1.00 82.75 101 PRO A O 1
ATOM 800 N N . ILE A 1 102 ? 11.259 6.483 -19.558 1.00 84.75 102 ILE A N 1
ATOM 801 C CA . ILE A 1 102 ? 9.855 6.721 -19.922 1.00 84.75 102 ILE A CA 1
ATOM 802 C C . ILE A 1 102 ? 9.006 5.479 -19.629 1.00 84.75 102 ILE A C 1
ATOM 804 O O . ILE A 1 102 ? 7.966 5.589 -18.981 1.00 84.75 102 ILE A O 1
ATOM 808 N N . ALA A 1 103 ? 9.447 4.295 -20.062 1.00 80.31 103 ALA A N 1
ATOM 809 C CA . ALA A 1 103 ? 8.735 3.042 -19.821 1.00 80.31 103 ALA A CA 1
ATOM 810 C C . ALA A 1 103 ? 8.667 2.704 -18.323 1.00 80.31 103 ALA A C 1
ATOM 812 O O . ALA A 1 103 ? 7.615 2.302 -17.818 1.00 80.31 103 ALA A O 1
ATOM 813 N N . PHE A 1 104 ? 9.768 2.922 -17.599 1.00 81.69 104 PHE A N 1
ATOM 814 C CA . PHE A 1 104 ? 9.817 2.751 -16.152 1.00 81.69 104 PHE A CA 1
ATOM 815 C C . PHE A 1 104 ? 8.841 3.700 -15.443 1.00 81.69 104 PHE A C 1
ATOM 817 O O . PHE A 1 104 ? 8.009 3.245 -14.658 1.00 81.69 104 PHE A O 1
ATOM 824 N N . ALA A 1 105 ? 8.875 4.998 -15.767 1.00 85.19 105 ALA A N 1
ATOM 825 C CA . ALA A 1 105 ? 7.970 5.988 -15.187 1.00 85.19 105 ALA A CA 1
ATOM 826 C C . ALA A 1 105 ? 6.498 5.673 -15.496 1.00 85.19 105 ALA A C 1
ATOM 828 O O . ALA A 1 105 ? 5.661 5.725 -14.597 1.00 85.19 105 ALA A O 1
ATOM 829 N N . ALA A 1 106 ? 6.177 5.281 -16.733 1.00 85.06 106 ALA A N 1
ATOM 830 C CA . ALA A 1 106 ? 4.823 4.889 -17.117 1.00 85.06 106 ALA A CA 1
ATOM 831 C C . ALA A 1 106 ? 4.326 3.671 -16.320 1.00 85.06 106 ALA A C 1
ATOM 833 O O . ALA A 1 106 ? 3.194 3.666 -15.839 1.00 85.06 106 ALA A O 1
ATOM 834 N N . THR A 1 107 ? 5.183 2.667 -16.119 1.00 82.06 107 THR A N 1
ATOM 835 C CA . THR A 1 107 ? 4.853 1.466 -15.331 1.00 82.06 107 THR A CA 1
ATOM 836 C C . THR A 1 107 ? 4.658 1.800 -13.852 1.00 82.06 107 THR A C 1
ATOM 838 O O . THR A 1 107 ? 3.706 1.329 -13.225 1.00 82.06 107 THR A O 1
ATOM 841 N N . ALA A 1 108 ? 5.524 2.648 -13.290 1.00 82.56 108 ALA A N 1
ATOM 842 C CA . ALA A 1 108 ? 5.406 3.112 -11.913 1.00 82.56 108 ALA A CA 1
ATOM 843 C C . ALA A 1 108 ? 4.094 3.885 -11.698 1.00 82.56 108 ALA A C 1
ATOM 845 O O . ALA A 1 108 ? 3.348 3.573 -10.771 1.00 82.56 108 ALA A O 1
ATOM 846 N N . LEU A 1 109 ? 3.761 4.819 -12.596 1.00 85.94 109 LEU A N 1
ATOM 847 C CA . LEU A 1 109 ? 2.508 5.579 -12.549 1.00 85.94 109 LEU A CA 1
ATOM 848 C C . LEU A 1 109 ? 1.277 4.683 -12.720 1.00 85.94 109 LEU A C 1
ATOM 850 O O . LEU A 1 109 ? 0.294 4.852 -12.000 1.00 85.94 109 LEU A O 1
ATOM 854 N N . ALA A 1 110 ? 1.324 3.700 -13.623 1.00 84.69 110 ALA A N 1
ATOM 855 C CA . ALA A 1 110 ? 0.240 2.734 -13.797 1.00 84.69 110 ALA A CA 1
ATOM 856 C C . ALA A 1 110 ? 0.024 1.892 -12.530 1.00 84.69 110 ALA A C 1
ATOM 858 O O . ALA A 1 110 ? -1.114 1.694 -12.102 1.00 84.69 110 ALA A O 1
ATOM 859 N N . THR A 1 111 ? 1.113 1.459 -11.889 1.00 82.75 111 THR A N 1
ATOM 860 C CA . THR A 1 111 ? 1.065 0.703 -10.630 1.00 82.75 111 THR A CA 1
ATOM 861 C C . THR A 1 111 ? 0.481 1.557 -9.506 1.00 82.75 111 THR A C 1
ATOM 863 O O . THR A 1 111 ? -0.432 1.111 -8.814 1.00 82.75 111 THR A O 1
ATOM 866 N N . GLN A 1 112 ? 0.933 2.806 -9.362 1.00 83.31 112 GLN A N 1
ATOM 867 C CA . GLN A 1 112 ? 0.386 3.738 -8.372 1.00 83.31 112 GLN A CA 1
ATOM 868 C C . GLN A 1 112 ? -1.097 4.031 -8.614 1.00 83.31 112 GLN A C 1
ATOM 870 O O . GLN A 1 112 ? -1.884 4.005 -7.673 1.00 83.31 112 GLN A O 1
ATOM 875 N N . SER A 1 113 ? -1.510 4.227 -9.869 1.00 87.19 113 SER A N 1
ATOM 876 C CA . SER A 1 113 ? -2.921 4.420 -10.219 1.00 87.19 113 SER A CA 1
ATOM 877 C C . SER A 1 113 ? -3.773 3.191 -9.882 1.00 87.19 113 SER A C 1
ATOM 879 O O . SER A 1 113 ? -4.880 3.329 -9.357 1.00 87.19 113 SER A O 1
ATOM 881 N N . ALA A 1 114 ? -3.262 1.983 -10.133 1.00 87.06 114 ALA A N 1
ATOM 882 C CA . ALA A 1 114 ? -3.948 0.744 -9.779 1.00 87.06 114 ALA A CA 1
ATOM 883 C C . ALA A 1 114 ? -4.086 0.571 -8.257 1.00 87.06 114 ALA A C 1
ATOM 885 O O . ALA A 1 114 ? -5.134 0.123 -7.790 1.00 87.06 114 ALA A O 1
ATOM 886 N N . ILE A 1 115 ? -3.060 0.947 -7.488 1.00 85.25 115 ILE A N 1
ATOM 887 C CA . ILE A 1 115 ? -3.098 0.936 -6.019 1.00 85.25 115 ILE A CA 1
ATOM 888 C C . ILE A 1 115 ? -4.122 1.948 -5.507 1.00 85.25 115 ILE A C 1
ATOM 890 O O . ILE A 1 115 ? -4.983 1.567 -4.719 1.00 85.25 115 ILE A O 1
ATOM 894 N N . ALA A 1 116 ? -4.090 3.187 -6.005 1.00 87.62 116 ALA A N 1
ATOM 895 C CA . ALA A 1 116 ? -5.032 4.235 -5.616 1.00 87.62 116 ALA A CA 1
ATOM 896 C C . ALA A 1 116 ? -6.487 3.786 -5.826 1.00 87.62 116 ALA A C 1
ATOM 898 O O . ALA A 1 116 ? -7.280 3.815 -4.893 1.00 87.62 116 ALA A O 1
ATOM 899 N N . ARG A 1 117 ? -6.812 3.226 -7.001 1.00 89.06 117 ARG A N 1
ATOM 900 C CA . ARG A 1 117 ? -8.160 2.696 -7.281 1.00 89.06 117 ARG A CA 1
ATOM 901 C C . ARG A 1 117 ? -8.578 1.572 -6.340 1.00 89.06 117 ARG A C 1
ATOM 903 O O . ARG A 1 117 ? -9.746 1.472 -5.982 1.00 89.06 117 ARG A O 1
ATOM 910 N N . ARG A 1 118 ? -7.648 0.691 -5.962 1.00 89.06 118 ARG A N 1
ATOM 911 C CA . ARG A 1 118 ? -7.947 -0.381 -5.004 1.00 89.06 118 ARG A CA 1
ATOM 912 C C . ARG A 1 118 ? -8.178 0.169 -3.604 1.00 89.06 118 ARG A C 1
ATOM 914 O O . ARG A 1 118 ? -9.053 -0.337 -2.916 1.00 89.06 118 ARG A O 1
ATOM 921 N N . ILE A 1 119 ? -7.411 1.174 -3.194 1.00 89.88 119 ILE A N 1
ATOM 922 C CA . ILE A 1 119 ? -7.596 1.860 -1.914 1.00 89.88 119 ILE A CA 1
ATOM 923 C C . ILE A 1 119 ? -8.956 2.565 -1.895 1.00 89.88 119 ILE A C 1
ATOM 925 O O . ILE A 1 119 ? -9.714 2.367 -0.951 1.00 89.88 119 ILE A O 1
ATOM 929 N N . ASP A 1 120 ? -9.312 3.288 -2.957 1.00 90.50 120 ASP A N 1
ATOM 930 C CA . ASP A 1 120 ? -10.623 3.934 -3.094 1.00 90.50 120 ASP A CA 1
ATOM 931 C C . ASP A 1 120 ? -11.764 2.910 -3.009 1.00 90.50 120 ASP A C 1
ATOM 933 O O . ASP A 1 120 ? -12.699 3.093 -2.234 1.00 90.50 120 ASP A O 1
ATOM 937 N N . TYR A 1 121 ? -11.632 1.769 -3.693 1.00 91.38 121 TYR A N 1
ATOM 938 C CA . TYR A 1 121 ? -12.593 0.667 -3.587 1.00 91.38 121 TYR A CA 1
ATOM 939 C C . TYR A 1 121 ? -12.717 0.114 -2.159 1.00 91.38 121 TYR A C 1
ATOM 941 O O . TYR A 1 121 ? -13.806 -0.262 -1.726 1.00 91.38 121 TYR A O 1
ATOM 949 N N . VAL A 1 122 ? -11.614 0.050 -1.405 1.00 92.69 122 VAL A N 1
ATOM 950 C CA . VAL A 1 122 ? -11.678 -0.350 0.005 1.00 92.69 122 VAL A CA 1
ATOM 951 C C . VAL A 1 122 ? -12.453 0.681 0.814 1.00 92.69 122 VAL A C 1
ATOM 953 O O . VAL A 1 122 ? -13.326 0.293 1.581 1.00 92.69 122 VAL A O 1
ATOM 956 N N . TRP A 1 123 ? -12.187 1.974 0.626 1.00 93.25 123 TRP A N 1
ATOM 957 C CA . TRP A 1 123 ? -12.897 3.030 1.347 1.00 93.25 123 TRP A CA 1
ATOM 958 C C . TRP A 1 123 ? -14.394 3.056 1.057 1.00 93.25 123 TRP A C 1
ATOM 960 O O . TRP A 1 123 ? -15.180 3.280 1.974 1.00 93.25 123 TRP A O 1
ATOM 970 N N . GLU A 1 124 ? -14.790 2.804 -0.189 1.00 93.25 124 GLU A N 1
ATOM 971 C CA . GLU A 1 124 ? -16.197 2.722 -0.592 1.00 93.25 124 GLU A CA 1
ATOM 972 C C . GLU A 1 124 ? -16.931 1.529 0.038 1.00 93.25 124 GLU A C 1
ATOM 974 O O . GLU A 1 124 ? -18.142 1.594 0.239 1.00 93.25 124 GLU A O 1
ATOM 979 N N . GLY A 1 125 ? -16.213 0.449 0.364 1.00 93.56 125 GLY A N 1
ATOM 980 C CA . GLY A 1 125 ? -16.779 -0.755 0.976 1.00 93.56 125 GLY A CA 1
ATOM 981 C C . GLY A 1 125 ? -16.927 -0.709 2.500 1.00 93.56 125 GLY A C 1
ATOM 982 O O . GLY A 1 125 ? -17.496 -1.643 3.068 1.00 93.56 125 GLY A O 1
ATOM 983 N N . LEU A 1 126 ? -16.406 0.330 3.159 1.00 95.69 126 LEU A N 1
ATOM 984 C CA . LEU A 1 126 ? -16.401 0.458 4.618 1.00 95.69 126 LEU A CA 1
ATOM 985 C C . LEU A 1 126 ? -17.622 1.227 5.127 1.00 95.69 126 LEU A C 1
ATOM 987 O O . LEU A 1 126 ? -18.000 2.257 4.569 1.00 95.69 126 LEU A O 1
ATOM 991 N N . ASP A 1 127 ? -18.184 0.770 6.245 1.00 96.44 127 ASP A N 1
ATOM 992 C CA . ASP A 1 127 ? -19.284 1.462 6.920 1.00 96.44 127 ASP A CA 1
ATOM 993 C C . ASP A 1 127 ? -18.757 2.709 7.662 1.00 96.44 127 ASP A C 1
ATOM 995 O O . ASP A 1 127 ? -19.404 3.760 7.661 1.00 96.44 127 ASP A O 1
ATOM 999 N N . ASN A 1 128 ? -17.546 2.634 8.240 1.00 95.50 128 ASN A N 1
ATOM 1000 C CA . ASN A 1 128 ? -16.845 3.766 8.860 1.00 95.50 128 ASN A CA 1
ATOM 1001 C C . ASN A 1 128 ? -15.404 3.955 8.328 1.00 95.50 128 ASN A C 1
ATOM 1003 O O . ASN A 1 128 ? -14.423 3.656 9.026 1.00 95.50 128 ASN A O 1
ATOM 1007 N N . PRO A 1 129 ? -15.228 4.522 7.119 1.00 94.56 129 PRO A N 1
ATOM 1008 C CA . PRO A 1 129 ? -13.903 4.688 6.525 1.00 94.56 129 PRO A CA 1
ATOM 1009 C C . PRO A 1 129 ? -13.016 5.678 7.304 1.00 94.56 129 PRO A C 1
ATOM 1011 O O . PRO A 1 129 ? -11.802 5.502 7.400 1.00 94.56 129 PRO A O 1
ATOM 1014 N N . LEU A 1 130 ? -13.602 6.700 7.937 1.00 94.19 130 LEU A N 1
ATOM 1015 C CA . LEU A 1 130 ? -12.848 7.674 8.737 1.00 94.19 130 LEU A CA 1
ATOM 1016 C C . LEU A 1 130 ? -12.259 7.057 10.010 1.00 94.19 130 LEU A C 1
ATOM 1018 O O . LEU A 1 130 ? -11.140 7.408 10.387 1.00 94.19 130 LEU A O 1
ATOM 1022 N N . GLY A 1 131 ? -12.992 6.156 10.673 1.00 94.19 131 GLY A N 1
ATOM 1023 C CA . GLY A 1 131 ? -12.505 5.440 11.855 1.00 94.19 131 GLY A CA 1
ATOM 1024 C C . GLY A 1 131 ? -11.274 4.599 11.529 1.00 94.19 131 GLY A C 1
ATOM 1025 O O . GLY A 1 131 ? -10.234 4.733 12.178 1.00 94.19 131 GLY A O 1
ATOM 1026 N N . VAL A 1 132 ? -11.358 3.820 10.448 1.00 94.75 132 VAL A N 1
ATOM 1027 C CA 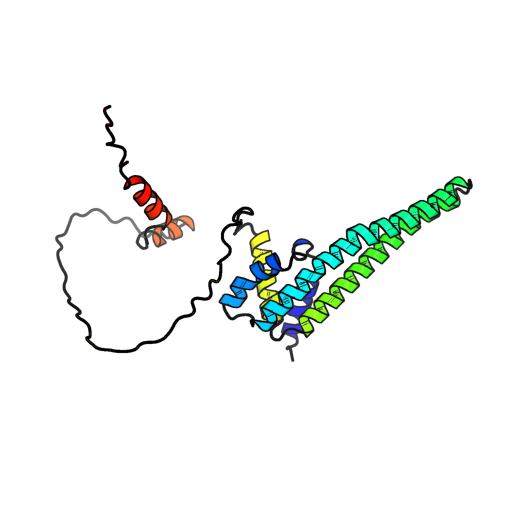. VAL A 1 132 ? -10.248 2.997 9.950 1.00 94.75 132 VAL A CA 1
ATOM 1028 C C . VAL A 1 132 ? -9.046 3.865 9.558 1.00 94.75 132 VAL A C 1
ATOM 1030 O O . VAL A 1 132 ? -7.927 3.608 10.003 1.00 94.75 132 VAL A O 1
ATOM 1033 N N . GLY A 1 133 ? -9.258 4.943 8.797 1.00 92.88 133 GLY A N 1
ATOM 1034 C CA . GLY A 1 133 ? -8.176 5.843 8.384 1.00 92.88 133 GLY A CA 1
ATOM 1035 C C . GLY A 1 133 ? -7.462 6.521 9.556 1.00 92.88 133 GLY A C 1
ATOM 1036 O O . GLY A 1 133 ? -6.232 6.572 9.586 1.00 92.88 133 GLY A O 1
ATOM 1037 N N . LYS A 1 134 ? -8.205 6.970 10.575 1.00 93.31 134 LYS A N 1
ATOM 1038 C CA . LYS A 1 134 ? -7.622 7.532 11.806 1.00 93.31 134 LYS A CA 1
ATOM 1039 C C . LYS A 1 134 ? -6.824 6.492 12.591 1.00 93.31 134 LYS A C 1
ATOM 1041 O O . LYS A 1 134 ? -5.742 6.812 13.086 1.00 93.31 134 LYS A O 1
ATOM 1046 N N . ALA A 1 135 ? -7.318 5.257 12.688 1.00 93.00 135 ALA A N 1
ATOM 1047 C CA . ALA A 1 135 ? -6.613 4.168 13.359 1.00 93.00 135 ALA A CA 1
ATOM 1048 C C . ALA A 1 135 ? -5.259 3.887 12.691 1.00 93.00 135 ALA A C 1
ATOM 1050 O O . ALA A 1 135 ? -4.219 3.891 13.353 1.00 93.00 135 ALA A O 1
ATOM 1051 N N . ILE A 1 136 ? -5.254 3.756 11.364 1.00 92.19 136 ILE A N 1
ATOM 1052 C CA . ILE A 1 136 ? -4.035 3.538 10.579 1.00 92.19 136 ILE A CA 1
ATOM 1053 C C . ILE A 1 136 ? -3.066 4.717 10.741 1.00 92.19 136 ILE A C 1
ATOM 1055 O O . ILE A 1 136 ? -1.896 4.521 11.079 1.00 92.19 136 ILE A O 1
ATOM 1059 N N . HIS A 1 137 ? -3.550 5.948 10.570 1.00 90.75 137 HIS A N 1
ATOM 1060 C CA . HIS A 1 137 ? -2.711 7.143 10.634 1.00 90.75 137 HIS A CA 1
ATOM 1061 C C . HIS A 1 137 ? -2.135 7.387 12.038 1.00 90.75 137 HIS A C 1
ATOM 1063 O O . HIS A 1 137 ? -0.983 7.798 12.178 1.00 90.75 137 HIS A O 1
ATOM 1069 N N . SER A 1 138 ? -2.904 7.142 13.103 1.00 89.94 138 SER A N 1
ATOM 1070 C CA . SER A 1 138 ? -2.408 7.289 14.480 1.00 89.94 138 SER A CA 1
ATOM 1071 C C . SER A 1 138 ? -1.251 6.331 14.768 1.00 89.94 138 SER A C 1
ATOM 1073 O O . SER A 1 138 ? -0.231 6.745 15.317 1.00 89.94 138 SER A O 1
ATOM 1075 N N . ARG A 1 139 ? -1.343 5.076 14.311 1.00 86.62 139 ARG A N 1
ATOM 1076 C CA . ARG A 1 139 ? -0.250 4.104 14.436 1.00 86.62 139 ARG A CA 1
ATOM 1077 C C . ARG A 1 139 ? 0.965 4.472 13.593 1.00 86.62 139 ARG A C 1
ATOM 1079 O O . ARG A 1 139 ? 2.087 4.329 14.075 1.00 86.62 139 ARG A O 1
ATOM 1086 N N . LEU A 1 140 ? 0.757 4.972 12.378 1.00 86.12 140 LEU A N 1
ATOM 1087 C CA . LEU A 1 140 ? 1.846 5.407 11.507 1.00 86.12 140 LEU A CA 1
ATOM 1088 C C . LEU A 1 140 ? 2.626 6.571 12.130 1.00 86.12 140 LEU A C 1
ATOM 1090 O O . LEU A 1 140 ? 3.846 6.502 12.261 1.00 86.12 140 LEU A O 1
ATOM 1094 N N . ARG A 1 141 ? 1.900 7.572 12.638 1.00 88.38 141 ARG A N 1
ATOM 1095 C CA . ARG A 1 141 ? 2.474 8.714 13.353 1.00 88.38 141 ARG A CA 1
ATOM 1096 C C . ARG A 1 141 ? 3.230 8.285 14.610 1.00 88.38 141 ARG A C 1
ATOM 1098 O O . ARG A 1 141 ? 4.329 8.772 14.851 1.00 88.38 141 ARG A O 1
ATOM 1105 N N . ASN A 1 142 ? 2.680 7.353 15.390 1.00 86.94 142 ASN A N 1
ATOM 1106 C CA . ASN A 1 142 ? 3.347 6.841 16.592 1.00 86.94 142 ASN A CA 1
ATOM 1107 C C . ASN A 1 142 ? 4.664 6.122 16.258 1.00 86.94 142 ASN A C 1
ATOM 1109 O O . ASN A 1 142 ? 5.629 6.233 17.015 1.00 86.94 142 ASN A O 1
ATOM 1113 N N . LYS A 1 143 ? 4.720 5.419 15.117 1.00 83.00 143 LYS A N 1
ATOM 1114 C CA . LYS A 1 143 ? 5.941 4.763 14.633 1.00 83.00 143 LYS A CA 1
ATOM 1115 C C . LYS A 1 143 ? 6.997 5.781 14.195 1.00 83.00 143 LYS A C 1
ATOM 1117 O O . LYS A 1 143 ? 8.161 5.620 14.540 1.00 83.00 143 LYS A O 1
ATOM 1122 N N . GLU A 1 144 ? 6.599 6.828 13.474 1.00 84.00 144 GLU A N 1
ATOM 1123 C CA . GLU A 1 144 ? 7.507 7.902 13.038 1.00 84.00 144 GLU A CA 1
ATOM 1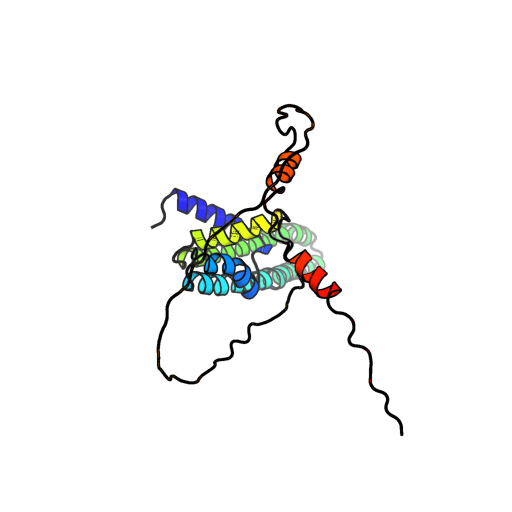124 C C . GLU A 1 144 ? 8.068 8.712 14.211 1.00 84.00 144 GLU A C 1
ATOM 1126 O O . GLU A 1 144 ? 9.220 9.133 14.181 1.00 84.00 144 GLU A O 1
ATOM 1131 N N . GLN A 1 145 ? 7.279 8.899 15.271 1.00 85.31 145 GLN A N 1
ATOM 1132 C CA . GLN A 1 145 ? 7.706 9.644 16.455 1.00 85.31 145 GLN A CA 1
ATOM 1133 C C . GLN A 1 145 ? 8.607 8.833 17.401 1.00 85.31 145 GLN A C 1
ATOM 1135 O O . GLN A 1 145 ? 9.111 9.391 18.371 1.00 85.31 145 GLN A O 1
ATOM 1140 N N . GLY A 1 146 ? 8.813 7.532 17.158 1.00 77.62 146 GLY A N 1
ATOM 1141 C CA . GLY A 1 146 ? 9.661 6.679 18.001 1.00 77.62 146 GLY A CA 1
ATOM 1142 C C . GLY A 1 146 ? 9.148 6.485 19.435 1.00 77.62 146 GLY A C 1
ATOM 1143 O O . GLY A 1 146 ? 9.854 5.923 20.265 1.00 77.62 146 GLY A O 1
ATOM 1144 N N . VAL A 1 147 ? 7.919 6.922 19.737 1.00 67.75 147 VAL A N 1
ATOM 1145 C CA . VAL A 1 147 ? 7.335 6.910 21.095 1.00 67.75 147 VAL A CA 1
ATOM 1146 C C . VAL A 1 147 ? 6.878 5.506 21.518 1.00 67.75 147 VAL A C 1
ATOM 1148 O O . VAL A 1 147 ? 6.590 5.262 22.683 1.00 67.75 147 VAL A O 1
ATOM 1151 N N . GLY A 1 148 ? 6.869 4.540 20.602 1.00 58.53 148 GLY A N 1
ATOM 1152 C CA . GLY A 1 148 ? 6.552 3.151 20.910 1.00 58.53 148 GLY A CA 1
ATOM 1153 C C . GLY A 1 148 ? 7.355 2.213 20.033 1.00 58.53 148 GLY A C 1
ATOM 1154 O O . GLY A 1 148 ? 6.856 1.738 19.015 1.00 58.53 148 GLY A O 1
ATOM 1155 N N . SER A 1 149 ? 8.601 1.948 20.425 1.00 49.28 149 SER A N 1
ATOM 1156 C CA . SER A 1 149 ? 9.322 0.774 19.941 1.00 49.28 149 SER A CA 1
ATOM 1157 C C . SER A 1 149 ? 8.663 -0.459 20.568 1.00 49.28 149 SER A C 1
ATOM 1159 O O . SER A 1 149 ? 9.111 -0.968 21.592 1.00 49.28 149 SER A O 1
ATOM 1161 N N . GLU A 1 150 ? 7.534 -0.903 20.003 1.00 56.31 150 GLU A N 1
ATOM 1162 C CA . GLU A 1 150 ? 7.125 -2.299 20.157 1.00 56.31 150 GLU A CA 1
ATOM 1163 C C . GLU A 1 150 ? 8.278 -3.121 19.572 1.00 56.31 150 GLU A C 1
ATOM 1165 O O . GLU A 1 150 ? 8.510 -3.101 18.360 1.00 56.31 150 GLU A O 1
ATOM 1170 N N . SER A 1 151 ? 9.055 -3.751 20.457 1.00 48.75 151 SER A N 1
ATOM 1171 C CA . SER A 1 151 ? 10.151 -4.642 20.090 1.00 48.75 151 SER A CA 1
ATOM 1172 C C . SER A 1 151 ? 9.665 -5.617 19.009 1.00 48.75 151 SER A C 1
ATOM 1174 O O . SER A 1 151 ? 8.614 -6.237 19.192 1.00 48.75 151 SER A O 1
ATOM 1176 N N . PRO A 1 152 ? 10.394 -5.790 17.892 1.00 50.34 152 PRO A N 1
ATOM 1177 C CA . PRO A 1 152 ? 10.000 -6.717 16.833 1.00 50.34 152 PRO A CA 1
ATOM 1178 C C . PRO A 1 152 ? 9.979 -8.194 17.268 1.00 50.34 152 PRO A C 1
ATOM 1180 O O . PRO A 1 152 ? 9.569 -9.031 16.477 1.00 50.34 152 PRO A O 1
ATOM 1183 N N . TYR A 1 153 ? 10.418 -8.513 18.491 1.00 45.06 153 TYR A N 1
ATOM 1184 C CA . TYR A 1 153 ? 10.622 -9.874 18.999 1.00 45.06 153 TYR A CA 1
ATOM 1185 C C . TYR A 1 153 ? 9.797 -10.179 20.256 1.00 45.06 153 TYR A C 1
ATOM 1187 O O . TYR A 1 153 ? 10.298 -10.707 21.244 1.00 45.06 153 TYR A O 1
ATOM 1195 N N . SER A 1 154 ? 8.510 -9.852 20.231 1.00 43.97 154 SER A N 1
ATOM 1196 C CA . SER A 1 154 ? 7.538 -10.489 21.130 1.00 43.97 154 SER A CA 1
ATOM 1197 C C . SER A 1 154 ? 6.498 -11.204 20.280 1.00 43.97 154 SER A C 1
ATOM 1199 O O . SER A 1 154 ? 5.325 -10.846 20.234 1.00 43.97 154 SER A O 1
ATOM 1201 N N . GLU A 1 155 ? 7.000 -12.163 19.512 1.00 49.44 155 GLU A N 1
ATOM 1202 C CA . GLU A 1 155 ? 6.237 -13.259 18.937 1.00 49.44 155 GLU A CA 1
ATOM 1203 C C . GLU A 1 155 ? 6.095 -14.292 20.059 1.00 49.44 155 GLU A C 1
ATOM 1205 O O . GLU A 1 155 ? 6.904 -15.203 20.184 1.00 49.44 155 GLU A O 1
ATOM 1210 N N . ASP A 1 156 ? 5.147 -14.071 20.970 1.00 48.50 156 ASP A N 1
ATOM 1211 C CA . ASP A 1 156 ? 4.787 -15.084 21.954 1.00 48.50 156 ASP A CA 1
ATOM 1212 C C . ASP A 1 156 ? 3.274 -15.091 22.178 1.00 48.50 156 ASP A C 1
ATOM 1214 O O . ASP A 1 156 ? 2.641 -14.050 22.370 1.00 48.50 156 ASP A O 1
ATOM 1218 N N . SER A 1 157 ? 2.750 -16.313 22.149 1.00 42.56 157 SER A N 1
ATOM 1219 C CA . SER A 1 157 ? 1.436 -16.744 22.610 1.00 42.56 157 SER A CA 1
ATOM 1220 C C . SER A 1 157 ? 0.238 -16.361 21.734 1.00 42.56 157 SER A C 1
ATOM 1222 O O . SER A 1 157 ? -0.514 -15.419 21.979 1.00 42.56 157 SER A O 1
ATOM 1224 N N . THR A 1 158 ? -0.010 -17.216 20.743 1.00 42.50 158 THR A N 1
ATOM 1225 C CA . THR A 1 158 ? -1.369 -17.616 20.352 1.00 42.50 158 THR A CA 1
ATOM 1226 C C . THR A 1 158 ? -2.259 -17.809 21.588 1.00 42.50 158 THR A C 1
ATOM 1228 O O . THR A 1 158 ? -1.927 -18.652 22.423 1.00 42.50 158 THR A O 1
ATOM 1231 N N . PRO A 1 159 ? -3.409 -17.125 21.717 1.00 47.03 159 PRO A N 1
ATOM 1232 C CA . PRO A 1 159 ? -4.471 -17.626 22.571 1.00 47.03 159 PRO A CA 1
ATOM 1233 C C . PRO A 1 159 ? -5.088 -18.825 21.845 1.00 47.03 159 PRO A C 1
ATOM 1235 O O . PRO A 1 159 ? -5.861 -18.676 20.898 1.00 47.03 159 PRO A O 1
ATOM 1238 N N . GLU A 1 160 ? -4.673 -20.023 22.245 1.00 48.06 160 GLU A N 1
ATOM 1239 C CA . GLU A 1 160 ? -5.343 -21.272 21.903 1.00 48.06 160 GLU A CA 1
ATOM 1240 C C . GLU A 1 160 ? -6.768 -21.200 22.468 1.00 48.06 160 GLU A C 1
ATOM 1242 O O . GLU A 1 160 ? -7.005 -21.345 23.665 1.00 48.06 160 GLU A O 1
ATOM 1247 N N . PHE A 1 161 ? -7.721 -20.861 21.602 1.00 46.50 161 PHE A N 1
ATOM 1248 C CA . PHE A 1 161 ? -9.143 -20.901 21.907 1.00 46.50 161 PHE A CA 1
ATOM 1249 C C . PHE A 1 161 ? -9.552 -22.379 21.986 1.00 46.50 161 PHE A C 1
ATOM 1251 O O . PHE A 1 161 ? -9.928 -22.989 20.986 1.00 46.50 161 PHE A O 1
ATOM 1258 N N . ALA A 1 162 ? -9.423 -22.971 23.171 1.00 44.12 162 ALA A N 1
ATOM 1259 C CA . ALA A 1 162 ? -10.039 -24.251 23.486 1.00 44.12 162 ALA A CA 1
ATOM 1260 C C . ALA A 1 162 ? -11.565 -24.052 23.622 1.00 44.12 162 ALA A C 1
ATOM 1262 O O . ALA A 1 162 ? -11.995 -23.146 24.342 1.00 44.12 162 ALA A O 1
ATOM 1263 N N . PRO A 1 163 ? -12.409 -24.848 22.941 1.00 55.81 163 PRO A N 1
ATOM 1264 C CA . PRO A 1 163 ? -13.846 -24.824 23.161 1.00 55.81 163 PRO A CA 1
ATOM 1265 C C . PRO A 1 163 ? -14.189 -25.743 24.339 1.00 55.81 163 PRO A C 1
ATOM 1267 O O . PRO A 1 163 ? -14.407 -26.940 24.151 1.00 55.81 163 PRO A O 1
ATOM 1270 N N . ASP A 1 164 ? -14.265 -25.195 25.552 1.00 40.06 164 ASP A N 1
ATOM 1271 C CA . AS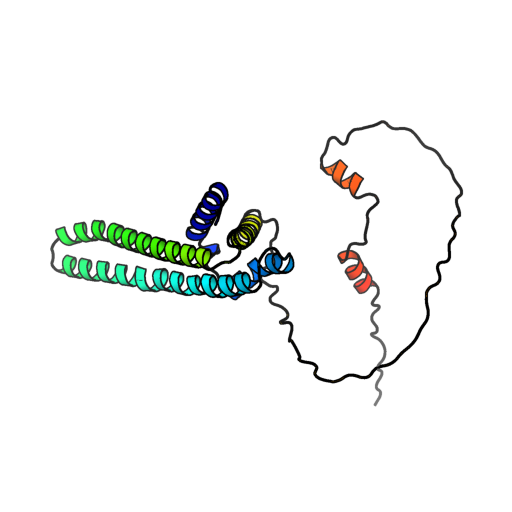P A 1 164 ? -14.839 -25.941 26.671 1.00 40.06 164 ASP A CA 1
ATOM 1272 C C . ASP A 1 164 ? -16.353 -26.046 26.492 1.00 40.06 164 ASP A C 1
ATOM 1274 O O . ASP A 1 164 ? -17.115 -25.080 26.562 1.00 40.06 164 ASP A O 1
ATOM 1278 N N . THR A 1 165 ? -16.765 -27.277 26.213 1.00 46.06 165 THR A N 1
ATOM 1279 C CA . THR A 1 165 ? -18.149 -27.721 26.139 1.00 46.06 165 THR A CA 1
ATOM 1280 C C . THR A 1 165 ? -18.388 -28.586 27.366 1.00 46.06 165 THR A C 1
ATOM 1282 O O . THR A 1 165 ? -17.864 -29.689 27.390 1.00 46.06 165 THR A O 1
ATOM 1285 N N . VAL A 1 166 ? -19.127 -28.092 28.363 1.00 44.06 166 VAL A N 1
ATOM 1286 C CA . VAL A 1 166 ? -20.064 -28.820 29.257 1.00 44.06 166 VAL A CA 1
ATOM 1287 C C . VAL A 1 166 ? -20.546 -27.816 30.313 1.00 44.06 166 VAL A C 1
ATOM 1289 O O . VAL A 1 166 ? -19.747 -27.212 31.013 1.00 44.06 166 VAL A O 1
ATOM 1292 N N . GLU A 1 167 ? -21.796 -27.373 30.285 1.00 40.25 167 GLU A N 1
ATOM 1293 C CA . GLU A 1 167 ? -23.023 -28.045 30.739 1.00 40.25 167 GLU A CA 1
ATOM 1294 C C . GLU A 1 167 ? -23.448 -27.504 32.114 1.00 40.25 167 GLU A C 1
ATOM 1296 O O . GLU A 1 167 ? -22.659 -27.277 33.023 1.00 40.25 167 GLU A O 1
ATOM 1301 N N . SER A 1 168 ? -24.731 -27.178 32.172 1.00 41.50 168 SER A N 1
ATOM 1302 C CA . SER A 1 168 ? -25.412 -26.343 33.150 1.00 41.50 168 SER A CA 1
ATOM 1303 C C . SER A 1 168 ? -25.829 -27.139 34.389 1.00 41.50 168 SER A C 1
ATOM 1305 O O . SER A 1 168 ? -26.335 -28.244 34.233 1.00 41.50 168 SER A O 1
ATOM 1307 N N . SER A 1 169 ? -25.722 -26.551 35.587 1.00 38.59 169 SER A N 1
ATOM 1308 C CA . SER A 1 169 ? -26.500 -26.852 36.818 1.00 38.59 169 SER A CA 1
ATOM 1309 C C . SER A 1 169 ? -26.136 -25.778 37.865 1.00 38.59 169 SER A C 1
ATOM 1311 O O . SER A 1 169 ? -24.990 -25.731 38.293 1.00 38.59 169 SER A O 1
ATOM 1313 N N . SER A 1 170 ? -26.877 -24.674 38.013 1.00 41.09 170 SER A N 1
ATOM 1314 C CA . SER A 1 170 ? -28.091 -24.447 38.830 1.00 41.09 170 SER A CA 1
ATOM 1315 C C . SER A 1 170 ? -27.880 -24.468 40.356 1.00 41.09 170 SER A C 1
ATOM 1317 O O . SER A 1 170 ? -27.409 -25.468 40.884 1.00 41.09 170 SER A O 1
ATOM 1319 N N . GLU A 1 171 ? -28.375 -23.390 40.996 1.00 39.91 171 GLU A N 1
ATOM 1320 C CA . GLU A 1 171 ? -28.775 -23.234 42.418 1.00 39.91 171 GLU A CA 1
ATOM 1321 C C . GLU A 1 171 ? -27.648 -23.012 43.454 1.00 39.91 171 GLU A C 1
ATOM 1323 O O . GLU A 1 171 ? -26.605 -23.644 43.396 1.00 39.91 171 GLU A O 1
ATOM 1328 N N . ASP A 1 172 ? -27.748 -22.160 44.479 1.00 35.94 172 ASP A N 1
ATOM 1329 C CA . ASP A 1 172 ? -28.626 -21.042 44.845 1.00 35.94 172 ASP A CA 1
ATOM 1330 C C . ASP A 1 172 ? -27.974 -20.339 46.071 1.00 35.94 172 ASP A C 1
ATOM 1332 O O . ASP A 1 172 ? -27.044 -20.864 46.681 1.00 35.94 172 ASP A O 1
ATOM 1336 N N . GLU A 1 173 ? -28.520 -19.185 46.455 1.00 37.47 173 GLU A N 1
ATOM 1337 C CA . GLU A 1 173 ? -28.476 -18.573 47.799 1.00 37.47 173 GLU A CA 1
ATOM 1338 C C . GLU A 1 173 ? -27.219 -17.861 48.380 1.00 37.47 173 GLU A C 1
ATOM 1340 O O . GLU A 1 173 ? -26.296 -18.433 48.948 1.00 37.47 173 GLU A O 1
ATOM 1345 N N . SER A 1 174 ? -27.392 -16.533 48.480 1.00 35.06 174 SER A N 1
ATOM 1346 C CA . SER A 1 174 ? -27.554 -15.799 49.754 1.00 35.06 174 SER A CA 1
ATOM 1347 C C . SER A 1 174 ? -26.340 -15.160 50.462 1.00 35.06 174 SER A C 1
ATOM 1349 O O . SER A 1 174 ? -25.385 -15.794 50.890 1.00 35.06 174 SER A O 1
ATOM 1351 N N . SER A 1 175 ? -26.556 -13.866 50.746 1.00 39.19 175 SER A N 1
ATOM 1352 C CA . SER A 1 175 ? -26.056 -13.054 51.871 1.00 39.19 175 SER A CA 1
ATOM 1353 C C . SER A 1 175 ? -24.976 -11.974 51.625 1.00 39.19 175 SER A C 1
ATOM 1355 O O . SER A 1 175 ? -23.786 -12.199 51.458 1.00 39.19 175 SER A O 1
ATOM 1357 N N . LYS A 1 176 ? -25.529 -10.755 51.675 1.00 45.56 176 LYS A N 1
ATOM 1358 C CA . LYS A 1 176 ? -25.082 -9.352 51.780 1.00 45.56 176 LYS A CA 1
ATOM 1359 C C . LYS A 1 176 ? -23.943 -8.992 52.786 1.00 45.56 176 LYS A C 1
ATOM 1361 O O . LYS A 1 176 ? -23.490 -9.846 53.536 1.00 45.56 176 LYS A O 1
ATOM 1366 N N . PRO A 1 177 ? -23.491 -7.707 52.804 1.00 50.75 177 PRO A N 1
ATOM 1367 C CA . PRO A 1 177 ? -22.131 -7.266 53.141 1.00 50.75 177 PRO A CA 1
ATOM 1368 C C . PRO A 1 177 ? -21.981 -6.675 54.557 1.00 50.75 177 PRO A C 1
ATOM 1370 O O . PRO A 1 177 ? -22.971 -6.318 55.192 1.00 50.75 177 PRO A O 1
ATOM 1373 N N . ILE A 1 178 ? -20.737 -6.463 55.010 1.00 37.25 178 ILE A N 1
ATOM 1374 C CA . ILE A 1 178 ? -20.429 -5.691 56.228 1.00 37.25 178 ILE A CA 1
ATOM 1375 C C . ILE A 1 178 ? -19.337 -4.648 55.938 1.00 37.25 178 ILE A C 1
ATOM 1377 O O . ILE A 1 178 ? -18.189 -4.982 55.652 1.00 37.25 178 ILE A O 1
ATOM 1381 N N . LEU A 1 179 ? -19.729 -3.373 56.033 1.00 44.72 179 LEU A N 1
ATOM 1382 C CA . LEU A 1 179 ? -18.862 -2.222 56.298 1.00 44.72 179 LEU A CA 1
ATOM 1383 C C . LEU A 1 179 ? -18.490 -2.212 57.789 1.00 44.72 179 LEU A C 1
ATOM 1385 O O . LEU A 1 179 ? -19.384 -2.377 58.614 1.00 44.72 179 LEU A O 1
ATOM 1389 N N . SER A 1 180 ? -17.241 -1.874 58.126 1.00 33.91 180 SER A N 1
ATOM 1390 C CA . SER A 1 180 ? -16.890 -1.329 59.445 1.00 33.91 180 SER A CA 1
ATOM 1391 C C . SER A 1 180 ? -15.802 -0.259 59.339 1.00 33.91 180 SER A C 1
ATOM 1393 O O . SER A 1 180 ? -14.750 -0.442 58.733 1.00 33.91 180 SER A O 1
ATOM 1395 N N . THR A 1 181 ? -16.139 0.873 59.935 1.00 36.94 181 THR A N 1
ATOM 1396 C CA . THR A 1 181 ? -15.476 2.174 60.030 1.00 36.94 181 THR A CA 1
ATOM 1397 C C . THR A 1 181 ? -14.360 2.191 61.095 1.00 36.94 181 THR A C 1
ATOM 1399 O O . THR A 1 181 ? -14.386 1.383 62.023 1.00 36.94 181 THR A O 1
ATOM 1402 N N . THR A 1 182 ? -13.510 3.233 61.048 1.00 33.06 182 THR A N 1
ATOM 1403 C CA . THR A 1 182 ? -12.995 4.087 62.165 1.00 33.06 182 THR A CA 1
ATOM 1404 C C . THR A 1 182 ? -11.457 4.176 62.334 1.00 33.06 182 THR A C 1
ATOM 1406 O O . THR A 1 182 ? -10.782 3.230 62.719 1.00 33.06 182 THR A O 1
ATOM 1409 N N . THR A 1 183 ? -10.943 5.385 62.062 1.00 39.25 183 THR A N 1
ATOM 1410 C CA . THR A 1 183 ? -9.681 6.069 62.467 1.00 39.25 183 THR A CA 1
ATOM 1411 C C . THR A 1 183 ? -9.610 6.288 64.006 1.00 39.25 183 THR A C 1
ATOM 1413 O O . THR A 1 183 ? -10.554 5.866 64.670 1.00 39.25 183 THR A O 1
ATOM 1416 N N . PRO A 1 184 ? -8.650 7.017 64.647 1.00 50.50 184 PRO A N 1
ATOM 1417 C CA . PRO A 1 184 ? -7.367 7.624 64.230 1.00 50.50 184 PRO A CA 1
ATOM 1418 C C . PRO A 1 184 ? -6.188 7.348 65.209 1.00 50.50 184 PRO A C 1
ATOM 1420 O O . PRO A 1 184 ? -6.378 6.869 66.321 1.00 50.50 184 PRO A O 1
ATOM 1423 N N . SER A 1 185 ? -4.959 7.751 64.861 1.00 34.31 185 SER A N 1
ATOM 1424 C CA . SER A 1 185 ? -3.921 8.113 65.849 1.00 34.31 185 SER A CA 1
ATOM 1425 C C . SER A 1 185 ? -2.888 9.053 65.224 1.00 34.31 185 SER A C 1
ATOM 1427 O O . SER A 1 185 ? -2.196 8.693 64.278 1.00 34.31 185 SER A O 1
ATOM 1429 N N . SER A 1 186 ? -2.810 10.264 65.774 1.00 35.91 186 SER A N 1
ATOM 1430 C CA . SER A 1 186 ? -1.703 11.216 65.637 1.00 35.91 186 SER A CA 1
ATOM 1431 C C . SER A 1 186 ? -1.053 11.350 67.018 1.00 35.91 186 SER A C 1
ATOM 1433 O O . SER A 1 186 ? -1.758 11.221 68.024 1.00 35.91 186 SER A O 1
ATOM 1435 N N . PRO A 1 187 ? 0.260 11.615 67.091 1.00 44.41 187 PRO A N 1
ATOM 1436 C CA . PRO A 1 187 ? 0.641 12.906 67.661 1.00 44.41 187 PRO A CA 1
ATOM 1437 C C . PRO A 1 187 ? 1.748 13.634 66.873 1.00 44.41 187 PRO A C 1
ATOM 1439 O O . PRO A 1 187 ? 2.738 13.051 66.438 1.00 44.41 187 PRO A O 1
ATOM 1442 N N . SER A 1 188 ? 1.549 14.947 66.740 1.00 35.88 188 SER A N 1
ATOM 1443 C CA . SER A 1 188 ? 2.457 16.014 66.278 1.00 35.88 188 SER A CA 1
ATOM 1444 C C . SER A 1 188 ? 3.643 16.254 67.250 1.00 35.88 188 SER A C 1
ATOM 1446 O O . SER A 1 188 ? 3.720 15.571 68.270 1.00 35.88 188 SER A O 1
ATOM 1448 N N . PRO A 1 189 ? 4.431 17.353 67.151 1.00 55.53 189 PRO A N 1
ATOM 1449 C CA . PRO A 1 189 ? 4.994 18.093 66.005 1.00 55.53 189 PRO A CA 1
ATOM 1450 C C . PRO A 1 189 ? 6.526 18.300 66.158 1.00 55.53 189 PRO A C 1
ATOM 1452 O O . PRO A 1 189 ? 7.051 18.230 67.262 1.00 55.53 189 PRO A O 1
ATOM 1455 N N . LEU A 1 190 ? 7.246 18.703 65.102 1.00 35.88 190 LEU A N 1
ATOM 1456 C CA . LEU A 1 190 ? 8.417 19.582 65.266 1.00 35.88 190 LEU A CA 1
ATOM 1457 C C . LEU A 1 190 ? 8.717 20.369 63.986 1.00 35.88 190 LEU A C 1
ATOM 1459 O O . LEU A 1 190 ? 8.882 19.825 62.898 1.00 35.88 190 LEU A O 1
ATOM 1463 N N . SER A 1 191 ? 8.742 21.682 64.175 1.00 35.03 191 SER A N 1
ATOM 1464 C CA . SER A 1 191 ? 8.926 22.753 63.207 1.00 35.03 191 SER A CA 1
ATOM 1465 C C . SER A 1 191 ? 10.280 22.718 62.499 1.00 35.03 191 SER A C 1
ATOM 1467 O O . SER A 1 191 ? 11.304 22.545 63.158 1.00 35.03 191 SER A O 1
ATOM 1469 N N . ARG A 1 192 ? 10.306 23.102 61.214 1.00 34.09 192 ARG A N 1
ATOM 1470 C CA . ARG A 1 192 ? 11.199 24.179 60.751 1.00 34.09 192 ARG A CA 1
ATOM 1471 C C . ARG A 1 192 ? 10.845 24.715 59.360 1.00 34.09 192 ARG A C 1
ATOM 1473 O O . ARG A 1 192 ? 10.962 24.019 58.361 1.00 34.09 192 ARG A O 1
ATOM 1480 N N . SER A 1 193 ? 10.526 26.009 59.394 1.00 34.94 193 SER A N 1
ATOM 1481 C CA . SER A 1 193 ? 10.858 27.077 58.444 1.00 34.94 193 SER A CA 1
ATOM 1482 C C . SER A 1 193 ? 10.261 27.054 57.039 1.00 34.94 193 SER A C 1
ATOM 1484 O O . SER A 1 193 ? 10.696 26.321 56.156 1.00 34.94 193 SER A O 1
ATOM 1486 N N . ASP A 1 194 ? 9.355 28.015 56.864 1.00 43.12 194 ASP A N 1
ATOM 1487 C CA . ASP A 1 194 ? 9.092 28.777 55.652 1.00 43.12 194 ASP A CA 1
ATOM 1488 C C . ASP A 1 194 ? 10.303 28.906 54.719 1.00 43.12 194 ASP A C 1
ATOM 1490 O O . ASP A 1 194 ? 11.332 29.487 55.067 1.00 43.12 194 ASP A O 1
ATOM 1494 N N . ALA A 1 195 ? 10.115 28.448 53.486 1.00 35.78 195 ALA A N 1
ATOM 1495 C CA . ALA A 1 195 ? 10.781 28.990 52.316 1.00 35.78 195 ALA A CA 1
ATOM 1496 C C . ALA A 1 195 ? 9.781 28.965 51.153 1.00 35.78 195 ALA A C 1
ATOM 1498 O O . ALA A 1 195 ? 9.642 27.981 50.437 1.00 35.78 195 ALA A O 1
ATOM 1499 N N . SER A 1 196 ? 9.049 30.071 51.052 1.00 40.12 196 SER A N 1
ATOM 1500 C CA . SER A 1 196 ? 8.725 30.777 49.813 1.00 40.12 196 SER A CA 1
ATOM 1501 C C . SER A 1 196 ? 8.198 29.965 48.625 1.00 40.12 196 SER A C 1
ATOM 1503 O O . SER A 1 196 ? 8.935 29.252 47.950 1.00 40.12 196 SER A O 1
ATOM 1505 N N . ASN A 1 197 ? 6.936 30.254 48.285 1.00 50.16 197 ASN A N 1
ATOM 1506 C CA . ASN A 1 197 ? 6.374 30.238 46.931 1.00 50.16 197 ASN A CA 1
ATOM 1507 C C . ASN A 1 197 ? 7.453 30.414 45.849 1.00 50.16 197 ASN A C 1
ATOM 1509 O O . ASN A 1 197 ? 7.820 31.537 45.499 1.00 50.16 197 ASN A O 1
ATOM 1513 N N . SER A 1 198 ? 7.932 29.308 45.293 1.00 53.56 198 SER A N 1
ATOM 1514 C CA . SER A 1 198 ? 8.654 29.307 44.031 1.00 53.56 198 SER A CA 1
ATOM 1515 C C . SER A 1 198 ? 7.779 28.564 43.036 1.00 53.56 198 SER A C 1
ATOM 1517 O O . SER A 1 198 ? 7.511 27.373 43.170 1.00 53.56 198 SER A O 1
ATOM 1519 N N . ASN A 1 199 ? 7.258 29.313 42.063 1.00 55.12 199 ASN A N 1
ATOM 1520 C CA . ASN A 1 199 ? 6.687 28.725 40.860 1.00 55.12 199 ASN A CA 1
ATOM 1521 C C . ASN A 1 199 ? 7.708 27.733 40.278 1.00 55.12 199 ASN A C 1
ATOM 1523 O O . ASN A 1 199 ? 8.888 28.094 40.197 1.00 55.12 199 ASN A O 1
ATOM 1527 N N . PRO A 1 200 ? 7.294 26.527 39.851 1.00 55.56 200 PRO A N 1
ATOM 1528 C CA . PRO A 1 200 ? 8.203 25.595 39.202 1.00 55.56 200 PRO A CA 1
ATOM 1529 C C . PRO A 1 200 ? 8.731 26.250 37.922 1.00 55.56 200 PRO A C 1
ATOM 1531 O O . PRO A 1 200 ? 7.994 26.488 36.968 1.00 55.56 200 PRO A O 1
ATOM 1534 N N . THR A 1 201 ? 10.020 26.584 37.904 1.00 62.25 201 THR A N 1
ATOM 1535 C CA . THR A 1 201 ? 10.695 27.195 36.747 1.00 62.25 201 THR A CA 1
ATOM 1536 C C . THR A 1 201 ? 11.006 26.173 35.653 1.00 62.25 201 THR A C 1
ATOM 1538 O O . THR A 1 201 ? 11.449 26.543 34.567 1.00 62.25 201 THR A O 1
ATOM 1541 N N . SER A 1 202 ? 10.745 24.886 35.904 1.00 73.31 202 SER A N 1
ATOM 1542 C CA . SER A 1 202 ? 11.012 23.790 34.982 1.00 73.31 202 SER A CA 1
ATOM 1543 C C . SER A 1 202 ? 9.862 22.791 34.943 1.00 73.31 202 SER A C 1
ATOM 1545 O O . SER A 1 202 ? 9.345 22.355 35.971 1.00 73.31 202 SER A O 1
ATOM 1547 N N . ARG A 1 203 ? 9.533 22.340 33.728 1.00 73.56 203 ARG A N 1
ATOM 1548 C CA . ARG A 1 203 ? 8.565 21.262 33.465 1.00 73.56 203 ARG A CA 1
ATOM 1549 C C . ARG A 1 203 ? 8.907 19.973 34.229 1.00 73.56 203 ARG A C 1
ATOM 1551 O O . ARG A 1 203 ? 8.025 19.191 34.558 1.00 73.56 203 ARG A O 1
ATOM 1558 N N . TRP A 1 204 ? 10.188 19.763 34.537 1.00 73.25 204 TRP A N 1
ATOM 1559 C CA . TRP A 1 204 ? 10.659 18.626 35.330 1.00 73.25 204 TRP A CA 1
ATOM 1560 C C . TRP A 1 204 ? 10.313 18.726 36.817 1.00 73.25 204 TRP A C 1
ATOM 1562 O O . TRP A 1 204 ? 10.158 17.695 37.472 1.00 73.25 204 TRP A O 1
ATOM 1572 N N . ASP A 1 205 ? 10.177 19.935 37.358 1.00 73.56 205 ASP A N 1
ATOM 1573 C CA . ASP A 1 205 ? 9.790 20.135 38.757 1.00 73.56 205 ASP A CA 1
ATOM 1574 C C . ASP A 1 205 ? 8.291 19.906 38.943 1.00 73.56 205 ASP A C 1
ATOM 1576 O O . ASP A 1 205 ? 7.885 19.292 39.924 1.00 73.56 205 ASP A O 1
ATOM 1580 N N . GLU A 1 206 ? 7.481 20.276 37.949 1.00 76.50 206 GLU A N 1
ATOM 1581 C CA . GLU A 1 206 ? 6.046 19.971 37.908 1.00 76.50 206 GLU A CA 1
ATOM 1582 C C . GLU A 1 206 ? 5.781 18.454 37.831 1.00 76.50 206 GLU A C 1
ATOM 1584 O O . GLU A 1 206 ? 4.929 17.923 38.548 1.00 76.50 206 GLU A O 1
ATOM 1589 N N . ILE A 1 207 ? 6.565 17.721 37.028 1.00 69.56 207 ILE A N 1
ATOM 1590 C CA . ILE A 1 207 ? 6.494 16.250 36.956 1.00 69.56 207 ILE A CA 1
ATOM 1591 C C . ILE A 1 207 ? 6.883 15.622 38.302 1.00 69.56 207 ILE A C 1
ATOM 1593 O O . ILE A 1 207 ? 6.208 14.714 38.784 1.00 69.56 207 ILE A O 1
ATOM 1597 N N . ARG A 1 208 ? 7.938 16.122 38.957 1.00 74.38 208 ARG A N 1
ATOM 1598 C CA . ARG A 1 208 ? 8.357 15.601 40.266 1.00 74.38 208 ARG A CA 1
ATOM 1599 C C . ARG A 1 208 ? 7.337 15.907 41.362 1.00 74.38 208 ARG A C 1
ATOM 1601 O O . ARG A 1 208 ? 6.983 14.995 42.107 1.00 74.38 208 ARG A O 1
ATOM 1608 N N . ALA A 1 209 ? 6.803 17.124 41.411 1.00 73.69 209 ALA A N 1
ATOM 1609 C CA . ALA A 1 209 ? 5.776 17.517 42.373 1.00 73.69 209 ALA A CA 1
ATOM 1610 C C . ALA A 1 209 ? 4.469 16.726 42.190 1.00 73.69 209 ALA A C 1
ATOM 1612 O O . ALA A 1 209 ? 3.875 16.291 43.170 1.00 73.69 209 ALA A O 1
ATOM 1613 N N . SER A 1 210 ? 4.050 16.471 40.946 1.00 68.75 210 SER A N 1
ATOM 1614 C CA . SER A 1 210 ? 2.847 15.670 40.661 1.00 68.75 210 SER A CA 1
ATOM 1615 C C . SER A 1 210 ? 3.027 14.167 40.915 1.00 68.75 210 SER A C 1
ATOM 1617 O O . SER A 1 210 ? 2.041 13.467 41.154 1.00 68.75 210 SER A O 1
ATOM 1619 N N . SER A 1 211 ? 4.269 13.669 40.907 1.00 63.81 211 SER A N 1
ATOM 1620 C CA . SER A 1 211 ? 4.598 12.274 41.236 1.00 63.81 211 SER A CA 1
ATOM 1621 C C . SER A 1 211 ? 4.744 12.002 42.741 1.00 63.81 211 SER A C 1
ATOM 1623 O O . SER A 1 211 ? 4.531 10.871 43.183 1.00 63.81 211 SER A O 1
ATOM 1625 N N . GLN A 1 212 ? 5.050 13.024 43.553 1.00 61.41 212 GLN A N 1
ATOM 1626 C CA . GLN A 1 212 ? 5.099 12.903 45.012 1.00 61.41 212 GLN A CA 1
ATOM 1627 C C . GLN A 1 212 ? 3.678 12.779 45.581 1.00 61.41 212 GLN A C 1
ATOM 1629 O O . GLN A 1 212 ? 3.005 13.765 45.854 1.00 61.41 212 GLN A O 1
ATOM 1634 N N . GLY A 1 213 ? 3.205 11.543 45.745 1.00 62.09 213 GLY A N 1
ATOM 1635 C CA . GLY A 1 213 ? 1.938 11.239 46.427 1.00 62.09 213 GLY A CA 1
ATOM 1636 C C . GLY A 1 213 ? 0.992 10.312 45.664 1.00 62.09 213 GLY A C 1
ATOM 1637 O O . GLY A 1 213 ? 0.014 9.847 46.241 1.00 62.09 213 GLY A O 1
ATOM 1638 N N . LYS A 1 214 ? 1.289 9.987 44.398 1.00 59.47 214 LYS A N 1
ATOM 1639 C CA . LYS A 1 214 ? 0.552 8.995 43.588 1.00 59.47 214 LYS A CA 1
ATOM 1640 C C . LYS A 1 214 ? 1.465 7.846 43.157 1.00 59.47 214 LYS A C 1
ATOM 1642 O O . LYS A 1 214 ? 1.571 7.518 41.982 1.00 59.47 214 LYS A O 1
ATOM 1647 N N . GLY A 1 215 ? 2.166 7.250 44.116 1.00 58.72 215 GLY A N 1
ATOM 1648 C CA . GLY A 1 215 ? 2.919 6.023 43.886 1.00 58.72 215 GLY A CA 1
ATOM 1649 C C . GLY A 1 215 ? 2.002 4.809 43.989 1.00 58.72 215 GLY A C 1
ATOM 1650 O O . GLY A 1 215 ? 1.997 4.145 45.019 1.00 58.72 215 GLY A O 1
ATOM 1651 N N . THR A 1 216 ? 1.224 4.504 42.949 1.00 59.62 216 THR A N 1
ATOM 1652 C CA . THR A 1 216 ? 0.845 3.101 42.715 1.00 59.62 216 THR A CA 1
ATOM 1653 C C . THR A 1 216 ? 2.157 2.361 42.494 1.00 59.62 216 THR A C 1
ATOM 1655 O O . THR A 1 216 ? 2.934 2.783 41.634 1.00 59.62 216 THR A O 1
ATOM 1658 N N . ALA A 1 217 ? 2.451 1.346 43.311 1.00 60.22 217 ALA A N 1
ATOM 1659 C CA . ALA A 1 217 ? 3.668 0.555 43.175 1.00 60.22 217 A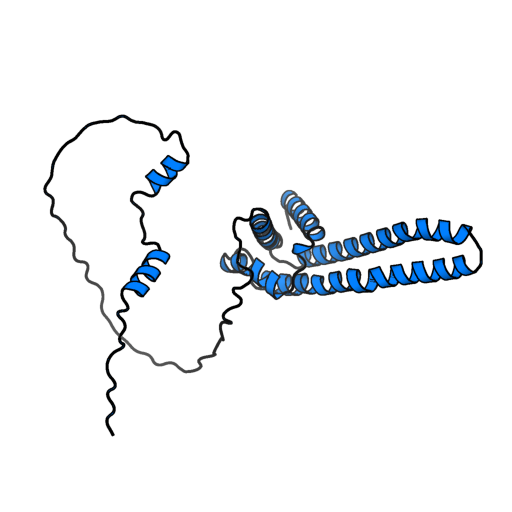LA A CA 1
ATOM 1660 C C . ALA A 1 217 ? 3.824 0.147 41.705 1.00 60.22 217 ALA A C 1
ATOM 1662 O O . ALA A 1 217 ? 2.899 -0.391 41.098 1.00 60.22 217 ALA A O 1
ATOM 1663 N N . SER A 1 218 ? 4.957 0.509 41.101 1.00 66.81 218 SER A N 1
ATOM 1664 C CA . SER A 1 218 ? 5.238 0.137 39.720 1.00 66.81 218 SER A CA 1
ATOM 1665 C C . SER A 1 218 ? 5.198 -1.384 39.638 1.00 66.81 218 SER A C 1
ATOM 1667 O O . SER A 1 218 ? 5.869 -2.050 40.424 1.00 66.81 218 SER A O 1
ATOM 1669 N N . THR A 1 219 ? 4.459 -1.939 38.679 1.00 68.81 219 THR A N 1
ATOM 1670 C CA . THR A 1 219 ? 4.396 -3.390 38.418 1.00 68.81 219 THR A CA 1
ATOM 1671 C C . THR A 1 219 ? 5.801 -3.996 38.274 1.00 68.81 219 THR A C 1
ATOM 1673 O O . THR A 1 219 ? 6.038 -5.157 38.589 1.00 68.81 219 THR A O 1
ATOM 1676 N N . TRP A 1 220 ? 6.775 -3.177 37.865 1.00 72.94 220 TRP A N 1
ATOM 1677 C CA . TRP A 1 220 ? 8.190 -3.537 37.811 1.00 72.94 220 TRP A CA 1
ATOM 1678 C C . TRP A 1 220 ? 8.853 -3.759 39.179 1.00 72.94 220 TRP A C 1
ATOM 1680 O O . TRP A 1 220 ? 9.702 -4.642 39.305 1.00 72.94 220 TRP A O 1
ATOM 1690 N N . ASP A 1 221 ? 8.492 -2.982 40.200 1.00 72.50 221 ASP A N 1
ATOM 1691 C CA . ASP A 1 221 ? 9.021 -3.164 41.557 1.00 72.50 221 ASP A CA 1
ATOM 1692 C C . ASP A 1 221 ? 8.380 -4.369 42.255 1.00 72.50 221 ASP A C 1
ATOM 1694 O O . ASP A 1 221 ? 9.060 -5.048 43.022 1.00 72.50 221 ASP A O 1
ATOM 1698 N N . GLU A 1 222 ? 7.121 -4.698 41.947 1.00 75.38 222 GLU A N 1
ATOM 1699 C CA . GLU A 1 222 ? 6.484 -5.934 42.425 1.00 75.38 222 GLU A CA 1
ATOM 1700 C C . GLU A 1 222 ? 7.203 -7.179 41.900 1.00 75.38 222 GLU A C 1
ATOM 1702 O O . GLU A 1 222 ? 7.540 -8.066 42.686 1.00 75.38 222 GLU A O 1
ATOM 1707 N N . ILE A 1 223 ? 7.527 -7.211 40.603 1.00 74.12 223 ILE A N 1
ATOM 1708 C CA . ILE A 1 223 ? 8.273 -8.321 39.991 1.00 74.12 223 ILE A CA 1
ATOM 1709 C C . ILE A 1 223 ? 9.664 -8.456 40.625 1.00 74.12 223 ILE A C 1
ATOM 1711 O O . ILE A 1 223 ? 10.093 -9.566 40.946 1.00 74.12 223 ILE A O 1
ATOM 1715 N N . ARG A 1 224 ? 10.367 -7.338 40.865 1.00 77.12 224 ARG A N 1
ATOM 1716 C CA . ARG A 1 224 ? 11.682 -7.366 41.524 1.00 77.12 224 ARG A CA 1
ATOM 1717 C C . ARG A 1 224 ? 11.580 -7.904 42.953 1.00 77.12 224 ARG A C 1
ATOM 1719 O O . ARG A 1 224 ? 12.331 -8.806 43.316 1.00 77.12 224 ARG A O 1
ATOM 1726 N N . GLN A 1 225 ? 10.622 -7.412 43.739 1.00 78.62 225 GLN A N 1
ATOM 1727 C CA . GLN A 1 225 ? 10.411 -7.892 45.107 1.00 78.62 225 GLN A CA 1
ATOM 1728 C C . GLN A 1 225 ? 10.011 -9.370 45.154 1.00 78.62 225 GLN A C 1
ATOM 1730 O O . GLN A 1 225 ? 10.396 -10.076 46.084 1.00 78.62 225 GLN A O 1
ATOM 1735 N N . GLN A 1 226 ? 9.255 -9.860 44.171 1.00 76.31 226 GLN A N 1
ATOM 1736 C CA . GLN A 1 226 ? 8.876 -11.269 44.093 1.00 76.31 226 GLN A CA 1
ATOM 1737 C C . GLN A 1 226 ? 10.086 -12.168 43.806 1.00 76.31 226 GLN A C 1
ATOM 1739 O O . GLN A 1 226 ? 10.194 -13.250 44.379 1.00 76.31 226 GLN A O 1
ATOM 1744 N N . HIS A 1 227 ? 11.027 -11.694 42.987 1.00 72.31 227 HIS A N 1
ATOM 1745 C CA . HIS A 1 227 ? 12.261 -12.414 42.675 1.00 72.31 227 HIS A CA 1
ATOM 1746 C C . HIS A 1 227 ? 13.261 -12.424 43.847 1.00 72.31 227 HIS A C 1
ATOM 1748 O O . HIS A 1 227 ? 14.015 -13.381 44.003 1.00 72.31 227 HIS A O 1
ATOM 1754 N N . GLU A 1 228 ? 13.247 -11.391 44.696 1.00 73.38 228 GLU A N 1
ATOM 1755 C CA . GLU A 1 228 ? 14.051 -11.325 45.928 1.00 73.38 228 GLU A CA 1
ATOM 1756 C C . GLU A 1 228 ? 13.431 -12.127 47.090 1.00 73.38 228 GLU A C 1
ATOM 1758 O O . GLU A 1 228 ? 14.154 -12.643 47.941 1.00 73.38 228 GLU A O 1
ATOM 1763 N N . ARG A 1 229 ? 12.098 -12.282 47.124 1.00 69.88 229 ARG A N 1
ATOM 1764 C CA . ARG A 1 229 ? 11.368 -13.062 48.146 1.00 69.88 229 ARG A CA 1
ATOM 1765 C C . ARG A 1 229 ? 11.274 -14.561 47.863 1.00 69.88 229 ARG A C 1
ATOM 1767 O O . ARG A 1 229 ? 10.617 -15.256 48.632 1.00 69.88 229 ARG A O 1
ATOM 1774 N N . ALA A 1 230 ? 11.902 -15.071 46.808 1.00 57.69 230 ALA A N 1
ATOM 1775 C CA . ALA A 1 230 ? 12.025 -16.506 46.576 1.00 57.69 230 ALA A CA 1
ATOM 1776 C C . ALA A 1 230 ? 13.353 -17.017 47.173 1.00 57.69 230 ALA A C 1
ATOM 1778 O O . ALA A 1 230 ? 14.351 -17.097 46.452 1.00 57.69 230 ALA A O 1
ATOM 1779 N N . PRO A 1 231 ? 13.428 -17.351 48.480 1.00 57.25 231 PRO A N 1
ATOM 1780 C CA . PRO A 1 231 ? 14.597 -18.025 49.013 1.00 57.25 231 PRO A CA 1
ATOM 1781 C C . PRO A 1 231 ? 14.691 -19.400 48.355 1.00 57.25 231 PRO A C 1
ATOM 1783 O O . PRO A 1 231 ? 13.709 -20.140 48.270 1.00 57.25 231 PRO A O 1
ATOM 1786 N N . GLY A 1 232 ? 15.885 -19.721 47.866 1.00 58.72 232 GLY A N 1
ATOM 1787 C CA . GLY A 1 232 ? 16.191 -21.007 47.268 1.00 58.72 232 GLY A CA 1
ATOM 1788 C C . GLY A 1 232 ? 15.809 -22.150 48.201 1.00 58.72 232 GLY A C 1
ATOM 1789 O O . GLY A 1 232 ? 16.516 -22.440 49.160 1.00 58.72 232 GLY A O 1
ATOM 1790 N N . ASN A 1 233 ? 14.725 -22.846 47.862 1.00 52.31 233 ASN A N 1
ATOM 1791 C CA . ASN A 1 233 ? 14.456 -24.197 48.328 1.00 52.31 233 ASN A CA 1
ATOM 1792 C C . ASN A 1 233 ? 15.388 -25.158 47.568 1.00 52.31 233 ASN A C 1
ATOM 1794 O O . ASN A 1 233 ? 14.980 -25.889 46.668 1.00 52.31 233 ASN A O 1
ATOM 1798 N N . ARG A 1 234 ? 16.687 -25.054 47.858 1.00 57.09 234 ARG A N 1
ATOM 1799 C CA . ARG A 1 234 ? 17.728 -26.000 47.456 1.00 57.09 234 ARG A CA 1
ATOM 1800 C C . ARG A 1 234 ? 18.421 -26.476 48.718 1.00 57.09 234 ARG A C 1
ATOM 1802 O O . ARG A 1 234 ? 19.561 -26.125 48.976 1.00 57.09 234 ARG A O 1
ATOM 1809 N N . ASP A 1 235 ? 17.696 -27.268 49.487 1.00 59.59 235 ASP A N 1
ATOM 1810 C CA . ASP A 1 235 ? 18.318 -28.320 50.265 1.00 59.59 235 ASP A CA 1
ATOM 1811 C C . ASP A 1 235 ? 17.297 -29.427 50.499 1.00 59.59 235 ASP A C 1
ATOM 1813 O O . ASP A 1 235 ? 16.197 -29.186 50.992 1.00 59.59 235 ASP A O 1
ATOM 1817 N N . ASN A 1 236 ? 17.680 -30.636 50.098 1.00 52.75 236 ASN A N 1
ATOM 1818 C CA . ASN A 1 236 ? 17.670 -31.847 50.916 1.00 52.75 236 ASN A CA 1
ATOM 1819 C C . ASN A 1 236 ? 17.251 -33.068 50.086 1.00 52.75 236 ASN A C 1
ATOM 1821 O O . ASN A 1 236 ? 16.094 -33.249 49.711 1.00 52.75 236 ASN A O 1
ATOM 1825 N N . GLY A 1 237 ? 18.234 -33.911 49.791 1.00 51.41 237 GLY A N 1
ATOM 1826 C CA . GLY A 1 237 ? 18.064 -35.122 49.002 1.00 51.41 237 GLY A CA 1
ATOM 1827 C C . GLY A 1 237 ? 19.269 -36.042 49.116 1.00 51.41 237 GLY A C 1
ATOM 1828 O O . GLY A 1 237 ? 19.758 -36.542 48.108 1.00 51.41 237 GLY A O 1
ATOM 1829 N N . SER A 1 238 ? 19.760 -36.225 50.342 1.00 59.16 238 SER A N 1
ATOM 1830 C CA . SER A 1 238 ? 20.603 -37.346 50.748 1.00 59.16 238 SER A CA 1
ATOM 1831 C C . SER A 1 238 ? 20.010 -38.648 50.207 1.00 59.16 238 SER A C 1
ATOM 1833 O O . SER A 1 238 ? 18.873 -38.992 50.532 1.00 59.16 238 SER A O 1
ATOM 1835 N N . ARG A 1 239 ? 20.764 -39.385 49.391 1.00 56.38 239 ARG A N 1
ATOM 1836 C CA . ARG A 1 239 ? 20.433 -40.772 49.068 1.00 56.38 239 ARG A CA 1
ATOM 1837 C C . ARG A 1 239 ? 21.683 -41.622 49.210 1.00 56.38 239 ARG A C 1
ATOM 1839 O O . ARG A 1 239 ? 22.509 -41.705 48.309 1.00 56.38 239 ARG A O 1
ATOM 1846 N N . GLU A 1 240 ? 21.802 -42.186 50.404 1.00 58.41 240 GLU A N 1
ATOM 1847 C CA . GLU A 1 240 ? 22.583 -43.382 50.685 1.00 58.41 240 GLU A CA 1
ATOM 1848 C C . GLU A 1 240 ? 22.018 -44.552 49.861 1.00 58.41 240 GLU A C 1
ATOM 1850 O O . GLU A 1 240 ? 20.802 -44.772 49.853 1.00 58.41 240 GLU A O 1
ATOM 1855 N N . HIS A 1 241 ? 22.892 -45.252 49.136 1.00 56.69 241 HIS A N 1
ATOM 1856 C CA . HIS A 1 241 ? 23.059 -46.710 49.155 1.00 56.69 241 HIS A CA 1
ATOM 1857 C C . HIS A 1 241 ? 24.257 -47.120 48.296 1.00 56.69 241 HIS A C 1
ATOM 1859 O O . HIS A 1 241 ? 24.396 -46.576 47.178 1.00 56.69 241 HIS A O 1
#

Organism: NCBI:txid2804962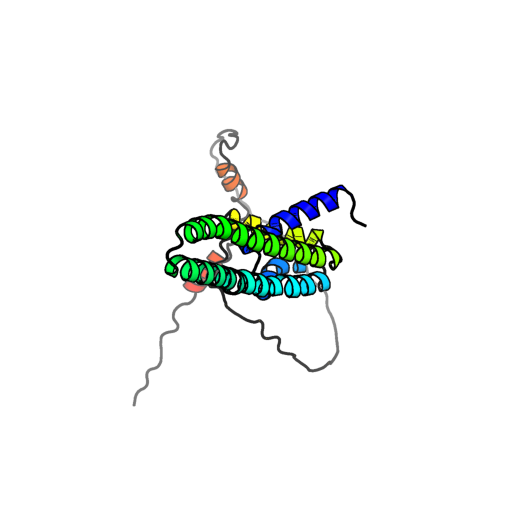

Sequence (241 aa):
MLSPPERNQLHKLSAEMTFHPLLIKDEIAIRKILAPALAAGSISDKDYAFTAARLGSLTNFYYFNYHHAGPAITAVVICETSSLAWRKRPSAFVRGFFLFPIAFAATALATQSAIARRIDYVWEGLDNPLGVGKAIHSRLRNKEQGVGSESPYSEDSTPEFAPDTVESSSEDESSKPILSTTTPSSPSPLSRSDASNSNPTSRWDEIRASSQGKGTASTWDEIRQQHERAPGNRDNGSREH